Protein AF-A0A915XLU7-F1 (afdb_monomer)

Solvent-accessible surface area (backbone atoms only — not comparable to full-atom values): 11928 Å² total; per-residue (Å²): 135,82,80,78,81,81,77,76,54,54,70,49,70,44,66,70,57,59,74,70,54,65,56,80,48,80,49,32,32,38,29,25,38,65,81,42,23,26,71,49,68,38,70,48,37,36,56,52,41,42,77,79,72,40,54,47,66,60,51,49,65,70,43,50,72,34,45,51,51,74,80,39,70,85,47,39,81,66,46,47,49,42,52,52,40,11,55,73,69,67,37,70,48,65,41,58,38,36,68,63,49,37,46,32,47,30,40,30,34,41,38,36,36,47,44,80,85,53,18,34,38,39,37,43,24,43,58,44,78,42,82,52,75,76,39,74,72,60,69,70,72,76,50,55,87,40,60,80,36,44,26,16,66,45,77,51,28,18,50,43,94,90,40,76,28,54,56,71,59,22,35,59,74,71,66,45,46,100,76,42,36,48,30,75,44,77,46,71,46,74,67,58,48,51,35,51,52,43,42,42,73,35,93,85,47,59,45,64,45,72,47,73,64,83,131

Mean predicted aligned error: 7.77 Å

Sequence (215 aa):
MRAPPGGSPARVSMTCALHELTPLAPPLVYVIDGEDRIQTLNEAYLADASTWGGDPDAVRQALVGQVLWQVLPGVGEWYGPLVRRARADQREVCFPFRCDTPDFRRLMRMRITPQPRGAVAFESSLVGVQPRAHVEVLEGTGASGGSIVTMCSWCKRVDADGAWLEVEEALARLGADAYHLPALSHGICPRCLGELTALAQSPDATLSIDLPEAP

Radius of gyration: 18.34 Å; Cα contacts (8 Å, |Δi|>4): 396; chains: 1; bounding box: 51×46×47 Å

Structure (mmCIF, N/CA/C/O backbone):
data_AF-A0A915XLU7-F1
#
_entry.id   AF-A0A915XLU7-F1
#
loop_
_atom_site.group_PDB
_atom_site.id
_atom_site.type_symbol
_atom_site.label_atom_id
_atom_site.label_alt_id
_atom_site.label_comp_id
_atom_site.label_asym_id
_atom_site.label_entity_id
_atom_site.label_seq_id
_atom_site.pdbx_PDB_ins_code
_atom_site.Cartn_x
_atom_site.Cartn_y
_atom_site.Cartn_z
_atom_site.occupancy
_atom_site.B_iso_or_equiv
_atom_site.auth_seq_id
_atom_site.auth_comp_id
_atom_site.auth_asym_id
_atom_site.auth_atom_id
_atom_site.pdbx_PDB_model_num
ATOM 1 N N . MET A 1 1 ? 31.650 -23.951 -18.899 1.00 39.00 1 MET A N 1
ATOM 2 C CA . MET A 1 1 ? 31.317 -23.033 -17.791 1.00 39.00 1 MET A CA 1
ATOM 3 C C . MET A 1 1 ? 29.910 -23.363 -17.333 1.00 39.00 1 MET A C 1
ATOM 5 O O . MET A 1 1 ? 29.006 -23.321 -18.154 1.00 39.00 1 MET A O 1
ATOM 9 N N . ARG A 1 2 ? 29.745 -23.827 -16.090 1.00 28.47 2 ARG A N 1
ATOM 10 C CA . ARG A 1 2 ? 28.427 -24.106 -15.500 1.00 28.47 2 ARG A CA 1
ATOM 11 C C . ARG A 1 2 ? 27.853 -22.786 -14.987 1.00 28.47 2 ARG A C 1
ATOM 13 O O . ARG A 1 2 ? 28.571 -22.059 -14.310 1.00 28.47 2 ARG A O 1
ATOM 20 N N . ALA A 1 3 ? 26.602 -22.494 -15.333 1.00 27.80 3 ALA A N 1
ATOM 21 C CA . ALA A 1 3 ? 25.851 -21.397 -14.734 1.00 27.80 3 ALA A CA 1
ATOM 22 C C . ALA A 1 3 ? 25.744 -21.610 -13.209 1.00 27.80 3 ALA A C 1
ATOM 24 O O . ALA A 1 3 ? 25.623 -22.765 -12.780 1.00 27.80 3 ALA A O 1
ATOM 25 N N . PRO A 1 4 ? 25.812 -20.547 -12.389 1.00 30.41 4 PRO A N 1
ATOM 26 C CA . PRO A 1 4 ? 25.547 -20.670 -10.964 1.00 30.41 4 PRO A CA 1
ATOM 27 C C . PRO A 1 4 ? 24.065 -21.029 -10.744 1.00 30.41 4 PRO A C 1
ATOM 29 O O . PRO A 1 4 ? 23.214 -20.634 -11.546 1.00 30.41 4 PRO A O 1
ATOM 32 N N . PRO A 1 5 ? 23.734 -21.799 -9.694 1.00 35.19 5 PRO A N 1
ATOM 33 C CA . PRO A 1 5 ? 22.347 -22.060 -9.342 1.00 35.19 5 PRO A CA 1
ATOM 34 C C . PRO A 1 5 ? 21.697 -20.740 -8.917 1.00 35.19 5 PRO A C 1
ATOM 36 O O . PRO A 1 5 ? 22.221 -20.049 -8.045 1.00 35.19 5 PRO A O 1
ATOM 39 N N . GLY A 1 6 ? 20.580 -20.387 -9.556 1.00 30.52 6 GLY A N 1
ATOM 40 C CA . GLY A 1 6 ? 19.778 -19.229 -9.178 1.00 30.52 6 GLY A CA 1
ATOM 41 C C . GLY A 1 6 ? 19.332 -19.360 -7.725 1.00 30.52 6 GLY A C 1
ATOM 42 O O . GLY A 1 6 ? 18.599 -20.291 -7.385 1.00 30.52 6 GLY A O 1
ATOM 43 N N . GLY A 1 7 ? 19.816 -18.449 -6.880 1.00 30.02 7 GLY A N 1
ATOM 44 C CA . GLY A 1 7 ? 19.294 -18.246 -5.537 1.00 30.02 7 GLY A CA 1
ATOM 45 C C . GLY A 1 7 ? 17.816 -17.893 -5.640 1.00 30.02 7 GLY A C 1
ATOM 46 O O . GLY A 1 7 ? 17.417 -17.039 -6.430 1.00 30.02 7 GLY A O 1
ATOM 47 N N . SER A 1 8 ? 16.980 -18.621 -4.905 1.00 37.44 8 SER A N 1
ATOM 48 C CA . SER A 1 8 ? 15.574 -18.259 -4.766 1.00 37.44 8 SER A CA 1
ATOM 49 C C . SER A 1 8 ? 15.517 -16.922 -4.022 1.00 37.44 8 SER A C 1
ATOM 51 O O . SER A 1 8 ? 16.092 -16.861 -2.936 1.00 37.44 8 SER A O 1
ATOM 53 N N . PRO A 1 9 ? 14.823 -15.887 -4.533 1.00 38.91 9 PRO A N 1
ATOM 54 C CA . PRO A 1 9 ? 14.782 -14.590 -3.870 1.00 38.91 9 PRO A CA 1
ATOM 55 C C . PRO A 1 9 ? 14.263 -14.729 -2.438 1.00 38.91 9 PRO A C 1
ATOM 57 O O . PRO A 1 9 ? 13.391 -15.564 -2.161 1.00 38.91 9 PRO A O 1
ATOM 60 N N . ALA A 1 10 ? 14.810 -13.916 -1.533 1.00 42.16 10 ALA A N 1
ATOM 61 C CA . ALA A 1 10 ? 14.439 -13.905 -0.127 1.00 42.16 10 ALA A CA 1
ATOM 62 C C . ALA A 1 10 ? 12.922 -13.682 0.027 1.00 42.16 10 ALA A C 1
ATOM 64 O O . ALA A 1 10 ? 12.386 -12.597 -0.208 1.00 42.16 10 ALA A O 1
ATOM 65 N N . ARG A 1 11 ? 12.211 -14.741 0.424 1.00 44.72 11 ARG A N 1
ATOM 66 C CA . ARG A 1 11 ? 10.784 -14.694 0.754 1.00 44.72 11 ARG A CA 1
ATOM 67 C C . ARG A 1 11 ? 10.611 -14.105 2.144 1.00 44.72 11 ARG A C 1
ATOM 69 O O . ARG A 1 11 ? 10.933 -14.762 3.132 1.00 44.72 11 ARG A O 1
ATOM 76 N N . VAL A 1 12 ? 10.022 -12.917 2.242 1.00 48.84 12 VAL A N 1
ATOM 77 C CA . VAL A 1 12 ? 9.538 -12.406 3.527 1.00 48.84 12 VAL A CA 1
ATOM 78 C C . VAL A 1 12 ? 8.111 -12.921 3.715 1.00 48.84 12 VAL A C 1
ATOM 80 O O . VAL A 1 12 ? 7.150 -12.326 3.235 1.00 48.84 12 VAL A O 1
ATOM 83 N N . SER A 1 13 ? 7.967 -14.071 4.378 1.00 49.75 13 SER A N 1
ATOM 84 C CA . SER A 1 13 ? 6.671 -14.635 4.787 1.00 49.75 13 SER A CA 1
ATOM 85 C C . SER A 1 13 ? 6.600 -14.660 6.309 1.00 49.75 13 SER A C 1
ATOM 87 O O . SER A 1 13 ? 7.018 -15.642 6.918 1.00 49.75 13 SER A O 1
ATOM 89 N N . MET A 1 14 ? 6.142 -13.577 6.948 1.00 51.28 14 MET A N 1
ATOM 90 C CA . MET A 1 14 ? 6.190 -13.488 8.414 1.00 51.28 14 MET A CA 1
ATOM 91 C C . MET A 1 14 ? 5.046 -12.654 9.009 1.00 51.28 14 MET A C 1
ATOM 93 O O . MET A 1 14 ? 5.208 -11.468 9.257 1.00 51.28 14 MET A O 1
ATOM 97 N N . THR A 1 15 ? 3.900 -13.255 9.329 1.00 52.09 15 THR A N 1
ATOM 98 C CA . THR A 1 15 ? 2.822 -12.558 10.068 1.00 52.09 15 THR A CA 1
ATOM 99 C C . THR A 1 15 ? 3.271 -12.075 11.451 1.00 52.09 15 THR A C 1
ATOM 101 O O . THR A 1 15 ? 2.970 -10.940 11.814 1.00 52.09 15 THR A O 1
ATOM 104 N N . CYS A 1 16 ? 4.036 -12.873 12.209 1.00 46.88 16 CYS A N 1
ATOM 105 C CA . CYS A 1 16 ? 4.559 -12.451 13.519 1.00 46.88 16 CYS A CA 1
ATOM 106 C C . CYS A 1 16 ? 5.721 -11.452 13.403 1.00 46.88 16 CYS A C 1
ATOM 108 O O . CYS A 1 16 ? 5.663 -10.400 14.028 1.00 46.88 16 CYS A O 1
ATOM 110 N N . ALA A 1 17 ? 6.729 -11.703 12.558 1.00 56.47 17 ALA A N 1
ATOM 111 C CA . ALA A 1 17 ? 7.895 -10.811 12.493 1.00 56.47 17 ALA A CA 1
ATOM 112 C C . ALA A 1 17 ? 7.593 -9.455 11.841 1.00 56.47 17 ALA A C 1
ATOM 114 O O . ALA A 1 17 ? 8.261 -8.475 12.150 1.00 56.47 17 ALA A O 1
ATOM 115 N N . LEU A 1 18 ? 6.556 -9.345 10.996 1.00 59.19 18 LEU A N 1
ATOM 116 C CA . LEU A 1 18 ? 6.126 -8.039 10.487 1.00 59.19 18 LEU A CA 1
ATOM 117 C C . LEU A 1 18 ? 5.707 -7.101 11.618 1.00 59.19 18 LEU A C 1
ATOM 119 O O . LEU A 1 18 ? 5.964 -5.908 11.511 1.00 59.19 18 LEU A O 1
ATOM 123 N N . HIS A 1 19 ? 5.121 -7.604 12.709 1.00 60.69 19 HIS A N 1
A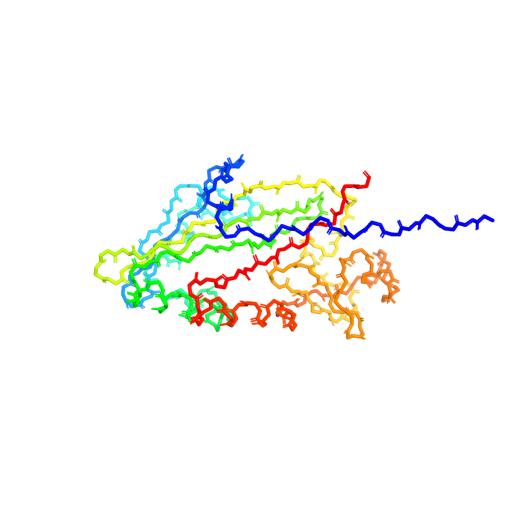TOM 124 C CA . HIS A 1 19 ? 4.796 -6.773 13.872 1.00 60.69 19 HIS A CA 1
ATOM 125 C C . HIS A 1 19 ? 6.048 -6.217 14.562 1.00 60.69 19 HIS A C 1
ATOM 127 O O . HIS A 1 19 ? 5.980 -5.149 15.161 1.00 60.69 19 HIS A O 1
ATOM 133 N N . GLU A 1 20 ? 7.170 -6.925 14.454 1.00 70.00 20 GLU A N 1
ATOM 134 C CA . GLU A 1 20 ? 8.435 -6.611 15.120 1.00 70.00 20 GLU A CA 1
ATOM 135 C C . GLU A 1 20 ? 9.350 -5.715 14.274 1.00 70.00 20 GLU A C 1
ATOM 137 O O . GLU A 1 20 ? 10.325 -5.174 14.792 1.00 70.00 20 GLU A O 1
ATOM 142 N N . LEU A 1 21 ? 9.047 -5.516 12.984 1.00 76.56 21 LEU A N 1
ATOM 143 C CA . LEU A 1 21 ? 9.840 -4.624 12.139 1.00 76.56 21 LEU A CA 1
ATOM 144 C C . LEU A 1 21 ? 9.693 -3.169 12.593 1.00 76.56 21 LEU A C 1
ATOM 146 O O . LEU A 1 21 ? 8.596 -2.605 12.613 1.00 76.56 21 LEU A O 1
ATOM 150 N N . THR A 1 22 ? 10.808 -2.527 12.910 1.00 83.62 22 THR A N 1
ATOM 151 C CA . THR A 1 22 ? 10.820 -1.104 13.245 1.00 83.62 22 THR A CA 1
ATOM 152 C C . THR A 1 22 ? 10.584 -0.268 11.982 1.00 83.62 22 THR A C 1
ATOM 154 O O . THR A 1 22 ? 11.301 -0.458 10.997 1.00 83.62 22 THR A O 1
ATOM 157 N N . PRO A 1 23 ? 9.614 0.665 11.979 1.00 89.69 23 PRO A N 1
ATOM 158 C CA . PRO A 1 23 ? 9.458 1.610 10.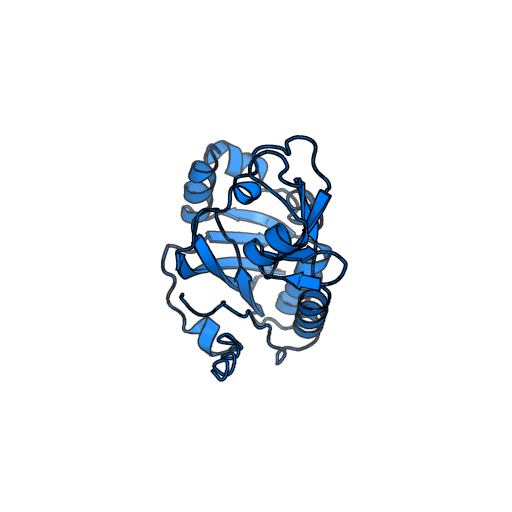881 1.00 89.69 23 PRO A CA 1
ATOM 159 C C . PRO A 1 23 ? 10.724 2.454 10.678 1.00 89.69 23 PRO A C 1
ATOM 161 O O . PRO A 1 23 ? 11.306 2.960 11.635 1.00 89.69 23 PRO A O 1
ATOM 164 N N . LEU A 1 24 ? 11.128 2.635 9.422 1.00 90.00 24 LEU A N 1
ATOM 165 C CA . LEU A 1 24 ? 12.264 3.466 9.010 1.00 90.00 24 LEU A CA 1
ATOM 166 C C . LEU A 1 24 ? 11.914 4.963 8.948 1.00 90.00 24 LEU A C 1
ATOM 168 O O . LEU A 1 24 ? 12.799 5.804 8.825 1.00 90.00 24 LEU A O 1
ATOM 172 N N . ALA A 1 25 ? 10.624 5.288 9.018 1.00 90.12 25 ALA A N 1
ATOM 173 C CA . ALA A 1 25 ? 10.071 6.636 9.037 1.00 90.12 25 ALA A CA 1
ATOM 174 C C . ALA A 1 25 ? 8.770 6.642 9.864 1.00 90.12 25 ALA A C 1
ATOM 176 O O . ALA A 1 25 ? 8.207 5.566 10.105 1.00 90.12 25 ALA A O 1
ATOM 177 N N . PRO A 1 26 ? 8.264 7.817 10.290 1.00 94.25 26 PRO A N 1
ATOM 178 C CA . PRO A 1 26 ? 6.949 7.914 10.915 1.00 94.25 26 PRO A CA 1
ATOM 179 C C . PRO A 1 26 ? 5.872 7.255 10.036 1.00 94.25 26 PRO A C 1
ATOM 181 O O . PRO A 1 26 ? 5.812 7.547 8.840 1.00 94.25 26 PRO A O 1
ATOM 184 N N . PRO A 1 27 ? 5.032 6.361 10.585 1.00 94.75 27 PRO A N 1
ATOM 185 C CA . PRO A 1 27 ? 4.034 5.668 9.786 1.00 94.75 27 PRO A CA 1
ATOM 186 C C . PRO A 1 27 ? 2.938 6.624 9.322 1.00 94.75 27 PRO A C 1
ATOM 188 O O . PRO A 1 27 ? 2.545 7.545 10.044 1.00 94.75 27 PRO A O 1
ATOM 191 N N . LEU A 1 28 ? 2.395 6.365 8.137 1.00 94.62 28 LEU A N 1
ATOM 192 C CA . LEU A 1 28 ? 1.246 7.094 7.615 1.00 94.62 28 LEU A CA 1
ATOM 193 C C . LEU A 1 28 ? -0.015 6.468 8.208 1.00 94.62 28 LEU A C 1
ATOM 195 O O . LEU A 1 28 ? -0.245 5.268 8.030 1.00 94.62 28 LEU A O 1
ATOM 199 N N . VAL A 1 29 ? -0.807 7.261 8.930 1.00 96.31 29 VAL A N 1
ATOM 200 C CA . VAL A 1 29 ? -1.974 6.758 9.664 1.00 96.31 29 VAL A CA 1
ATOM 201 C C . VAL A 1 29 ? -3.227 7.520 9.278 1.00 96.31 29 VAL A C 1
ATOM 203 O O . VAL A 1 29 ? -3.237 8.751 9.274 1.00 96.31 29 VAL A O 1
ATOM 206 N N . TYR A 1 30 ? -4.297 6.772 9.026 1.00 96.44 30 TYR A N 1
ATOM 207 C CA . TYR A 1 30 ? -5.645 7.309 8.898 1.00 96.44 30 TYR A CA 1
ATOM 208 C C . TYR A 1 30 ? -6.666 6.399 9.577 1.00 96.44 30 TYR A C 1
ATOM 210 O O . TYR A 1 30 ? -6.438 5.200 9.740 1.00 96.44 30 TYR A O 1
ATOM 218 N N . VAL A 1 31 ? -7.792 6.971 9.995 1.00 97.75 31 VAL A N 1
ATOM 219 C CA . VAL A 1 31 ? -8.873 6.236 10.669 1.00 97.75 31 VAL A CA 1
ATOM 220 C C . VAL A 1 31 ? -10.159 6.397 9.882 1.00 97.75 31 VAL A C 1
ATOM 222 O O . VAL A 1 31 ? -10.505 7.516 9.507 1.00 97.75 31 VAL A O 1
ATOM 225 N N . ILE A 1 32 ? -10.878 5.295 9.674 1.00 97.88 32 ILE A N 1
ATOM 226 C CA . ILE A 1 32 ? -12.260 5.316 9.190 1.00 97.88 32 ILE A CA 1
ATOM 227 C C . ILE A 1 32 ? -13.237 4.993 10.319 1.00 97.88 32 ILE A C 1
ATOM 229 O O . ILE A 1 32 ? -12.897 4.242 11.233 1.00 97.88 32 ILE A O 1
ATOM 233 N N . ASP A 1 33 ? -14.452 5.526 10.253 1.00 97.94 33 ASP A N 1
ATOM 234 C CA . ASP A 1 33 ? -15.533 5.190 11.183 1.00 97.94 33 ASP A CA 1
ATOM 235 C C . ASP A 1 33 ? -16.292 3.913 10.790 1.00 97.94 33 ASP A C 1
ATOM 237 O O . ASP A 1 33 ? -15.881 3.177 9.895 1.00 97.94 33 ASP A O 1
ATOM 241 N N . GLY A 1 34 ? -17.396 3.617 11.486 1.00 96.69 34 GLY A N 1
ATOM 242 C CA . GLY A 1 34 ? -18.248 2.459 11.198 1.00 96.69 34 GLY A CA 1
ATOM 243 C C . GLY A 1 34 ? -18.981 2.514 9.850 1.00 96.69 34 GLY A C 1
ATOM 244 O O . GLY A 1 34 ? -19.472 1.481 9.402 1.00 96.69 34 GLY A O 1
ATOM 245 N N . GLU A 1 35 ? -19.024 3.677 9.197 1.00 96.50 35 GLU A N 1
ATOM 246 C CA . GLU A 1 35 ? -19.602 3.905 7.864 1.00 96.50 35 GLU A CA 1
ATOM 247 C C . GLU A 1 35 ? -18.514 4.056 6.784 1.00 96.50 35 GLU A C 1
ATOM 249 O O . GLU A 1 35 ? -18.782 4.506 5.670 1.00 96.50 35 GLU A O 1
ATOM 254 N N . ASP A 1 36 ? -17.277 3.668 7.108 1.00 95.88 36 ASP A N 1
ATOM 255 C CA . ASP A 1 36 ? -16.096 3.759 6.249 1.00 95.88 36 ASP A CA 1
ATOM 256 C C . ASP A 1 36 ? -15.703 5.196 5.857 1.00 95.88 36 ASP A C 1
ATOM 258 O O . ASP A 1 36 ? -14.993 5.399 4.865 1.00 95.88 36 ASP A O 1
ATOM 262 N N . ARG A 1 37 ? -16.120 6.207 6.632 1.00 97.00 37 ARG A N 1
ATOM 263 C CA . ARG A 1 37 ? -15.720 7.602 6.407 1.00 97.00 37 ARG A CA 1
ATOM 264 C C . ARG A 1 37 ? -14.409 7.920 7.097 1.00 97.00 37 ARG A C 1
ATOM 266 O O . ARG A 1 37 ? -14.240 7.615 8.275 1.00 97.00 37 ARG A O 1
ATOM 273 N N . ILE A 1 38 ? -13.504 8.588 6.388 1.00 97.19 38 ILE A N 1
ATOM 274 C CA . ILE A 1 38 ? -12.211 9.018 6.929 1.00 97.19 38 ILE A CA 1
ATOM 275 C C . ILE A 1 38 ? -12.449 10.082 8.007 1.00 97.19 38 ILE A C 1
ATOM 277 O O . ILE A 1 38 ? -12.968 11.157 7.720 1.00 97.19 38 ILE A O 1
ATOM 281 N N . GLN A 1 39 ? -12.056 9.804 9.248 1.00 97.19 39 GLN A N 1
ATOM 282 C CA . GLN A 1 39 ? -12.180 10.734 10.372 1.00 97.19 39 GLN A CA 1
ATOM 283 C C . GLN A 1 39 ? -10.916 11.556 10.585 1.00 97.19 39 GLN A C 1
ATOM 285 O O . GLN A 1 39 ? -10.985 12.755 10.851 1.00 97.19 39 GLN A O 1
ATOM 290 N N . THR A 1 40 ? -9.757 10.906 10.510 1.00 96.12 40 THR A N 1
ATOM 291 C CA . THR A 1 40 ? -8.477 11.528 10.844 1.00 96.12 40 THR A CA 1
ATOM 292 C C . THR A 1 40 ? -7.368 11.046 9.923 1.00 96.12 40 THR A C 1
ATOM 294 O O . THR A 1 40 ? -7.404 9.936 9.394 1.00 96.12 40 THR A O 1
ATOM 297 N N . LEU A 1 41 ? -6.376 11.918 9.767 1.00 95.50 41 LEU A N 1
ATOM 298 C CA . LEU A 1 41 ? -5.092 11.699 9.113 1.00 95.50 41 LEU A CA 1
ATOM 299 C C . LEU A 1 41 ? -4.035 12.193 10.103 1.00 95.50 41 LEU A C 1
ATOM 301 O O . LEU A 1 41 ? -4.246 13.232 10.738 1.00 95.50 41 LEU A O 1
ATOM 305 N N . ASN A 1 42 ? -2.934 11.466 10.279 1.00 95.31 42 ASN A N 1
ATOM 306 C CA . ASN A 1 42 ? -1.836 11.955 11.109 1.00 95.31 42 ASN A CA 1
ATOM 307 C C . ASN A 1 42 ? -0.947 12.950 10.343 1.00 95.31 42 ASN A C 1
ATOM 309 O O . ASN A 1 42 ? -0.996 13.051 9.119 1.00 95.31 42 ASN A O 1
ATOM 313 N N . GLU A 1 43 ? -0.095 13.670 11.073 1.00 92.88 43 GLU A N 1
ATOM 314 C CA . GLU A 1 43 ? 0.803 14.670 10.478 1.00 92.88 43 GLU A CA 1
ATOM 315 C C . GLU A 1 43 ? 1.801 14.054 9.486 1.00 92.88 43 GLU A C 1
ATOM 317 O O . GLU A 1 43 ? 2.138 14.681 8.488 1.00 92.88 43 GLU A O 1
ATOM 322 N N . ALA A 1 44 ? 2.227 12.803 9.703 1.00 92.69 44 ALA A N 1
ATOM 323 C CA . ALA A 1 44 ? 3.102 12.101 8.765 1.00 92.69 44 ALA A CA 1
ATOM 324 C C . ALA A 1 44 ? 2.423 11.867 7.405 1.00 92.69 44 ALA A C 1
ATOM 326 O O . ALA A 1 44 ? 3.049 12.084 6.373 1.00 92.69 44 ALA A O 1
ATOM 327 N N . TYR A 1 45 ? 1.139 11.489 7.395 1.00 91.06 45 TYR A N 1
ATOM 328 C CA . TYR A 1 45 ? 0.350 11.343 6.170 1.00 91.06 45 TYR A CA 1
ATOM 329 C C . TYR A 1 45 ? 0.293 12.657 5.386 1.00 91.06 45 TYR A C 1
ATOM 331 O O . TYR A 1 45 ? 0.500 12.684 4.175 1.00 91.06 45 TYR A O 1
ATOM 339 N N . LEU A 1 46 ? 0.023 13.760 6.083 1.00 89.12 46 LEU A N 1
ATOM 340 C CA . LEU A 1 46 ? -0.105 15.074 5.459 1.00 89.12 46 LEU A CA 1
ATOM 341 C C . LEU A 1 46 ? 1.239 15.614 4.959 1.00 89.12 46 LEU A C 1
ATOM 343 O O . LEU A 1 46 ? 1.294 16.209 3.888 1.00 89.12 46 LEU A O 1
ATOM 347 N N . ALA A 1 47 ? 2.325 15.363 5.692 1.00 86.00 47 ALA A N 1
ATOM 348 C CA . ALA A 1 47 ? 3.673 15.715 5.261 1.00 86.00 47 ALA A CA 1
ATOM 349 C C . ALA A 1 47 ? 4.121 14.910 4.028 1.00 86.00 47 ALA A C 1
ATOM 351 O O . ALA A 1 47 ? 4.764 15.469 3.140 1.00 86.00 47 ALA A O 1
ATOM 352 N N . ASP A 1 48 ? 3.765 13.622 3.939 1.00 82.19 48 ASP A N 1
ATOM 353 C CA . ASP A 1 48 ? 4.061 12.804 2.756 1.00 82.19 48 ASP A CA 1
ATOM 354 C C . ASP A 1 48 ? 3.292 13.304 1.525 1.00 82.19 48 ASP A C 1
ATOM 356 O O . ASP A 1 48 ? 3.862 13.380 0.439 1.00 82.19 48 ASP A O 1
ATOM 360 N N . ALA A 1 49 ? 2.044 13.758 1.690 1.00 75.12 49 ALA A N 1
ATOM 361 C CA . ALA A 1 49 ? 1.256 14.325 0.594 1.00 75.12 49 ALA A CA 1
ATOM 362 C C . ALA A 1 49 ? 1.941 15.532 -0.084 1.00 75.12 49 ALA A C 1
ATOM 364 O O . ALA A 1 49 ? 1.899 15.657 -1.312 1.00 75.12 49 ALA A O 1
ATOM 365 N N . SER A 1 50 ? 2.656 16.358 0.686 1.00 65.94 50 SER A N 1
ATOM 366 C CA . SER A 1 50 ? 3.475 17.464 0.164 1.00 65.94 50 SER A CA 1
ATOM 367 C C . SER A 1 50 ? 4.606 17.006 -0.754 1.00 65.94 50 SER A C 1
ATOM 369 O O . SER A 1 50 ? 5.012 17.747 -1.647 1.00 65.94 50 SER A O 1
ATOM 371 N N . THR A 1 51 ? 5.092 15.776 -0.583 1.00 67.62 51 THR A N 1
ATOM 372 C CA . THR A 1 51 ? 6.169 15.200 -1.405 1.00 67.62 51 THR A CA 1
ATOM 373 C C . THR A 1 51 ? 5.706 14.927 -2.840 1.00 67.62 51 THR A C 1
ATOM 375 O O . THR A 1 51 ? 6.513 14.933 -3.765 1.00 67.62 51 THR A O 1
ATOM 378 N N . TRP A 1 52 ? 4.396 14.779 -3.045 1.00 65.75 52 TRP A N 1
ATOM 379 C CA . TRP A 1 52 ? 3.761 14.621 -4.357 1.00 65.75 52 TRP A CA 1
ATOM 380 C C . TRP A 1 52 ? 3.096 15.923 -4.842 1.00 65.75 52 TRP A C 1
ATOM 382 O O . TRP A 1 52 ? 2.289 15.901 -5.769 1.00 65.75 52 TRP A O 1
ATOM 392 N N . GLY A 1 53 ? 3.422 17.060 -4.211 1.00 62.44 53 GLY A N 1
ATOM 393 C CA . GLY A 1 53 ? 2.928 18.391 -4.575 1.00 62.44 53 GLY A CA 1
ATOM 394 C C . GLY A 1 53 ? 1.549 18.758 -4.012 1.00 62.44 53 GLY A C 1
ATOM 395 O O . GLY A 1 53 ? 0.967 19.748 -4.452 1.00 62.44 53 GLY A O 1
ATOM 396 N N . GLY A 1 54 ? 1.010 17.984 -3.064 1.00 76.38 54 GLY A N 1
ATOM 397 C CA . GLY A 1 54 ? -0.262 18.286 -2.405 1.00 76.38 54 GLY A CA 1
ATOM 398 C C . GLY A 1 54 ? -0.111 19.283 -1.253 1.00 76.38 54 GLY A C 1
ATOM 399 O O . GLY A 1 54 ? 0.804 19.168 -0.448 1.00 76.38 54 GLY A O 1
ATOM 400 N N . ASP A 1 55 ? -1.031 20.238 -1.128 1.00 86.75 55 ASP A N 1
ATOM 401 C CA . ASP A 1 55 ? -1.115 21.076 0.073 1.00 86.75 55 ASP A CA 1
ATOM 402 C C . ASP A 1 55 ? -1.750 20.277 1.237 1.00 86.75 55 ASP A C 1
ATOM 404 O O . ASP A 1 55 ? -2.841 19.724 1.055 1.00 86.75 55 ASP A O 1
ATOM 408 N N . PRO A 1 56 ? -1.112 20.193 2.423 1.00 87.25 56 PRO A N 1
ATOM 409 C CA . PRO A 1 56 ? -1.622 19.440 3.572 1.00 87.25 56 PRO A CA 1
ATOM 410 C C . PRO A 1 56 ? -3.067 19.762 3.959 1.00 87.25 56 PRO A C 1
ATOM 412 O O . PRO A 1 56 ? -3.855 18.851 4.234 1.00 87.25 56 PRO A O 1
ATOM 415 N N . ASP A 1 57 ? -3.431 21.044 3.972 1.00 87.75 57 ASP A N 1
ATOM 416 C CA . ASP A 1 57 ? -4.765 21.478 4.378 1.00 87.75 57 ASP A CA 1
ATOM 417 C C . ASP A 1 57 ? -5.798 21.140 3.304 1.00 87.75 57 ASP A C 1
ATOM 419 O O . ASP A 1 57 ? -6.869 20.620 3.625 1.00 87.75 57 ASP A O 1
ATOM 423 N N . ALA A 1 58 ? -5.462 21.340 2.028 1.00 87.81 58 ALA A N 1
ATOM 424 C CA . ALA A 1 58 ? -6.299 20.929 0.908 1.00 87.81 58 ALA A CA 1
ATOM 425 C C . ALA A 1 58 ? -6.530 19.409 0.895 1.00 87.81 58 ALA A C 1
ATOM 427 O O . ALA A 1 58 ? -7.662 18.959 0.719 1.00 87.81 58 ALA A O 1
ATOM 428 N N . VAL A 1 59 ? -5.488 18.607 1.141 1.00 88.06 59 VAL A N 1
ATOM 429 C CA . VAL A 1 59 ? -5.593 17.141 1.233 1.00 88.06 59 VAL A CA 1
ATOM 430 C C . VAL A 1 59 ? -6.496 16.738 2.395 1.00 88.06 59 VAL A C 1
ATOM 432 O O . VAL A 1 59 ? -7.395 15.912 2.223 1.00 88.06 59 VAL A O 1
ATOM 435 N N . ARG A 1 60 ? -6.317 17.350 3.571 1.00 90.94 60 ARG A N 1
ATOM 436 C CA . ARG A 1 60 ? -7.175 17.095 4.735 1.00 90.94 60 ARG A CA 1
ATOM 437 C C . ARG A 1 60 ? -8.637 17.419 4.422 1.00 90.94 60 ARG A C 1
ATOM 439 O O . ARG A 1 60 ? -9.505 16.594 4.699 1.00 90.94 60 ARG A O 1
ATOM 446 N N . GLN A 1 61 ? -8.907 18.581 3.829 1.00 90.44 61 GLN A N 1
ATOM 447 C CA . GLN A 1 61 ? -10.259 19.012 3.454 1.00 90.44 61 GLN A CA 1
ATOM 448 C C . GLN A 1 61 ? -10.892 18.112 2.388 1.00 90.44 61 GLN A C 1
ATOM 450 O O . GLN A 1 61 ? -12.093 17.857 2.440 1.00 90.44 61 GLN A O 1
ATOM 455 N N . ALA A 1 62 ? -10.097 17.614 1.441 1.00 89.25 62 ALA A N 1
ATOM 456 C CA . ALA A 1 62 ? -10.577 16.739 0.380 1.00 89.25 62 ALA A CA 1
ATOM 457 C C . ALA A 1 62 ? -10.913 15.325 0.878 1.00 89.25 62 ALA A C 1
ATOM 459 O O . ALA A 1 62 ? -11.810 14.692 0.328 1.00 89.25 62 ALA A O 1
ATOM 460 N N . LEU A 1 63 ? -10.203 14.819 1.893 1.00 92.25 63 LEU A N 1
ATOM 461 C CA . LEU A 1 63 ? -10.328 13.428 2.340 1.00 92.25 63 LEU A CA 1
ATOM 462 C C . LEU A 1 63 ? -11.216 13.250 3.576 1.00 92.25 63 LEU A C 1
ATOM 464 O O . LEU A 1 63 ? -11.991 12.295 3.633 1.00 92.25 63 LEU A O 1
ATOM 468 N N . VAL A 1 64 ? -11.121 14.129 4.576 1.00 95.75 64 VAL A N 1
ATOM 469 C CA . VAL A 1 64 ? -11.864 13.957 5.835 1.00 95.75 64 VAL A CA 1
ATOM 470 C C . VAL A 1 64 ? -13.372 14.077 5.589 1.00 95.75 64 VAL A C 1
ATOM 472 O O . VAL A 1 64 ? -13.853 14.985 4.918 1.00 95.75 64 VAL A O 1
ATOM 475 N N . GLY A 1 65 ? -14.130 13.131 6.142 1.00 95.94 65 GLY A N 1
ATOM 476 C CA . GLY A 1 65 ? -15.573 12.986 5.965 1.00 95.94 65 GLY A CA 1
ATOM 477 C C . GLY A 1 65 ? -15.980 12.191 4.721 1.00 95.94 65 GLY A C 1
ATOM 478 O O . GLY A 1 65 ? -17.136 11.765 4.638 1.00 95.94 65 GLY A O 1
ATOM 479 N N . GLN A 1 66 ? -15.063 11.939 3.781 1.00 95.75 66 GLN A N 1
ATOM 480 C CA . GLN A 1 66 ? -15.347 11.136 2.592 1.00 95.75 66 GLN A CA 1
ATOM 481 C C . GLN A 1 66 ? -15.343 9.643 2.906 1.00 95.75 66 GLN A C 1
ATOM 483 O O . GLN A 1 66 ? -14.618 9.178 3.786 1.00 95.75 66 GLN A O 1
ATOM 488 N N . VAL A 1 67 ? -16.134 8.882 2.150 1.00 94.62 67 VAL A N 1
ATOM 489 C CA . VAL A 1 67 ? -16.105 7.416 2.201 1.00 94.62 67 VAL A CA 1
ATOM 490 C C . VAL A 1 67 ? -14.811 6.938 1.544 1.00 94.62 67 VAL A C 1
ATOM 492 O O . VAL A 1 67 ? -14.560 7.257 0.380 1.00 94.62 67 VAL A O 1
ATOM 495 N N . LEU A 1 68 ? -14.011 6.143 2.259 1.00 92.56 68 LEU A N 1
ATOM 496 C CA . LEU A 1 68 ? -12.692 5.673 1.811 1.00 92.56 68 LEU A CA 1
ATOM 497 C C . LEU A 1 68 ? -12.725 5.072 0.395 1.00 92.56 68 LEU A C 1
ATOM 499 O O . LEU A 1 68 ? -11.858 5.335 -0.435 1.00 92.56 68 LEU A O 1
ATOM 503 N N . TRP A 1 69 ? -13.764 4.296 0.096 1.00 90.56 69 TRP A N 1
ATOM 504 C CA . TRP A 1 69 ? -13.920 3.594 -1.180 1.00 90.56 69 TRP A CA 1
ATOM 505 C C . TRP A 1 69 ? -14.189 4.515 -2.373 1.00 90.56 69 TRP A C 1
ATOM 507 O O . TRP A 1 69 ? -13.975 4.110 -3.512 1.00 90.56 69 TRP A O 1
ATOM 517 N N . GLN A 1 70 ? -14.662 5.738 -2.122 1.00 88.12 70 GLN A N 1
ATOM 518 C CA . GLN A 1 70 ? -14.909 6.739 -3.161 1.00 88.12 70 GLN A CA 1
ATOM 519 C C . GLN A 1 70 ? -13.638 7.518 -3.506 1.00 88.12 70 GLN A C 1
ATOM 521 O O . GLN A 1 70 ? -13.444 7.880 -4.662 1.00 88.12 70 GLN A O 1
ATOM 526 N N . VAL A 1 71 ? -12.765 7.747 -2.520 1.00 84.44 71 VAL A N 1
ATOM 527 C CA . VAL A 1 71 ? -11.495 8.464 -2.723 1.00 84.44 71 VAL A CA 1
ATOM 528 C C . VAL A 1 71 ? -10.383 7.559 -3.255 1.00 84.44 71 VAL A C 1
ATOM 530 O O . VAL A 1 71 ? -9.470 8.040 -3.918 1.00 84.44 71 VAL A O 1
ATOM 533 N N . LEU A 1 72 ? -10.475 6.246 -3.018 1.00 77.38 72 LEU A N 1
ATOM 534 C CA . LEU A 1 72 ? -9.560 5.232 -3.548 1.00 77.38 72 LEU A CA 1
ATOM 535 C C . LEU A 1 72 ? -10.329 4.207 -4.406 1.00 77.38 72 LEU A C 1
ATOM 537 O O . LEU A 1 72 ? -10.528 3.059 -3.982 1.00 77.38 72 LEU A O 1
ATOM 541 N N . PRO A 1 73 ? -10.799 4.600 -5.607 1.00 68.94 73 PRO A N 1
ATOM 542 C CA . PRO A 1 73 ? -11.573 3.715 -6.471 1.00 68.94 73 PRO A CA 1
ATOM 543 C C . PRO A 1 73 ? -10.766 2.465 -6.857 1.00 68.94 73 PRO A C 1
ATOM 545 O O . PRO A 1 73 ? -9.568 2.531 -7.123 1.00 68.94 73 PRO A O 1
ATOM 548 N N . GLY A 1 74 ? -11.422 1.301 -6.849 1.00 70.25 74 GLY A N 1
ATOM 549 C CA . GLY A 1 74 ? -10.805 -0.003 -7.148 1.00 70.25 74 GLY A CA 1
ATOM 550 C C . GLY A 1 74 ? -10.024 -0.642 -5.990 1.00 70.25 74 GLY A C 1
ATOM 551 O O . GLY A 1 74 ? -9.725 -1.833 -6.032 1.00 70.25 74 GLY A O 1
ATOM 552 N N . VAL A 1 75 ? -9.737 0.101 -4.915 1.00 73.50 75 VAL A N 1
ATOM 553 C CA . VAL A 1 75 ? -9.041 -0.426 -3.723 1.00 73.50 75 VAL A CA 1
ATOM 554 C C . VAL A 1 75 ? -10.012 -1.123 -2.759 1.00 73.50 75 VAL A C 1
ATOM 556 O O . VAL A 1 75 ? -9.632 -2.057 -2.047 1.00 73.50 75 VAL A O 1
ATOM 559 N N . GLY A 1 76 ? -11.285 -0.714 -2.765 1.00 78.44 76 GLY A N 1
ATOM 560 C CA . GLY A 1 76 ? -12.315 -1.244 -1.865 1.00 78.44 76 GLY A CA 1
ATOM 561 C C . GLY A 1 76 ? -12.624 -2.731 -2.038 1.00 78.44 76 GLY A C 1
ATOM 562 O O . GLY A 1 76 ? -12.969 -3.393 -1.059 1.00 78.44 76 GLY A O 1
ATOM 563 N N . GLU A 1 77 ? -12.429 -3.286 -3.236 1.00 82.25 77 GLU A N 1
ATOM 564 C CA . GLU A 1 77 ? -12.608 -4.723 -3.495 1.00 82.25 77 GLU A CA 1
ATOM 565 C C . GLU A 1 77 ? -11.632 -5.580 -2.676 1.00 82.25 77 GLU A C 1
ATOM 567 O O . GLU A 1 77 ? -11.981 -6.673 -2.231 1.00 82.25 77 GLU A O 1
ATOM 572 N N . TRP A 1 78 ? -10.441 -5.044 -2.397 1.00 84.62 78 TRP A N 1
ATOM 573 C CA . TRP A 1 78 ? -9.372 -5.744 -1.685 1.00 84.62 78 TRP A CA 1
ATOM 574 C C . TRP A 1 78 ? -9.371 -5.438 -0.190 1.00 84.62 78 TRP A C 1
ATOM 576 O O . TRP A 1 78 ? -9.235 -6.341 0.633 1.00 84.62 78 TRP A O 1
ATOM 586 N N . TYR A 1 79 ? -9.566 -4.172 0.182 1.00 89.44 79 TYR A N 1
ATOM 587 C CA . TYR A 1 79 ? -9.520 -3.750 1.583 1.00 89.44 79 TYR A CA 1
ATOM 588 C C . TYR A 1 79 ? -10.845 -3.941 2.324 1.00 89.44 79 TYR A C 1
ATOM 590 O O . TYR A 1 79 ? -10.828 -4.203 3.525 1.00 89.44 79 TYR A O 1
ATOM 598 N N . GLY A 1 80 ? -11.990 -3.871 1.640 1.00 92.75 80 GLY A N 1
ATOM 599 C CA . GLY A 1 80 ? -13.307 -4.035 2.260 1.00 92.75 80 GLY A CA 1
ATOM 600 C C . GLY A 1 80 ? -13.460 -5.352 3.040 1.00 92.75 80 GLY A C 1
ATOM 601 O O . GLY A 1 80 ? -13.891 -5.319 4.195 1.00 92.75 80 GLY A O 1
ATOM 602 N N . PRO A 1 81 ? -13.086 -6.518 2.474 1.00 93.38 81 PRO A N 1
ATOM 603 C CA . PRO A 1 81 ? -13.061 -7.780 3.213 1.00 93.38 81 PRO A CA 1
ATOM 604 C C . PRO A 1 81 ? -12.148 -7.759 4.450 1.00 93.38 81 PRO A C 1
ATOM 606 O O . PRO A 1 81 ? -12.548 -8.256 5.501 1.00 93.38 81 PRO A O 1
ATOM 609 N N . LEU A 1 82 ? -10.965 -7.141 4.358 1.00 93.31 82 LEU A N 1
ATOM 610 C CA . LEU A 1 82 ? -10.005 -7.049 5.467 1.00 93.31 82 LEU A CA 1
ATOM 611 C C . LEU A 1 82 ? -10.531 -6.157 6.602 1.00 93.31 82 LEU A C 1
ATOM 613 O O . LEU A 1 82 ? -10.412 -6.518 7.770 1.00 93.31 82 LEU A O 1
ATOM 617 N N . VAL A 1 83 ? -11.178 -5.037 6.267 1.00 95.44 83 VAL A N 1
ATOM 618 C CA . VAL A 1 83 ? -11.855 -4.149 7.229 1.00 95.44 83 VAL A CA 1
ATOM 619 C C . VAL A 1 83 ? -12.994 -4.874 7.935 1.00 95.44 83 VAL A C 1
ATOM 621 O O . VAL A 1 83 ? -13.087 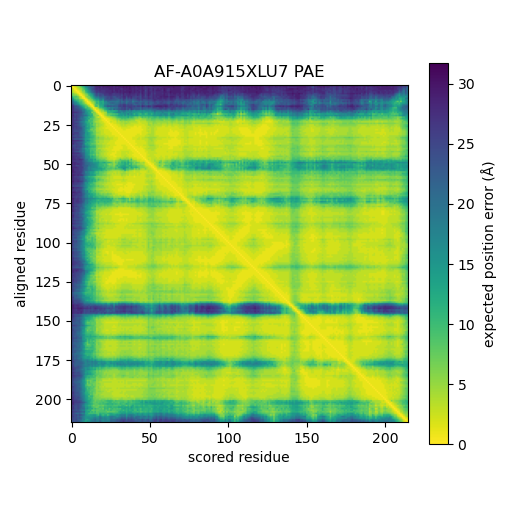-4.833 9.162 1.00 95.44 83 VAL A O 1
ATOM 624 N N . ARG A 1 84 ? -13.855 -5.570 7.178 1.00 94.94 84 ARG A N 1
ATOM 625 C CA . ARG A 1 84 ? -14.949 -6.362 7.761 1.00 94.94 84 ARG A CA 1
ATOM 626 C C . ARG A 1 84 ? -14.416 -7.416 8.718 1.00 94.94 84 ARG A C 1
ATOM 628 O O . ARG A 1 84 ? -14.963 -7.556 9.807 1.00 94.94 84 ARG A O 1
ATOM 635 N N . ARG A 1 85 ? -13.340 -8.106 8.337 1.00 92.62 85 ARG A N 1
ATOM 636 C CA . ARG A 1 85 ? -12.680 -9.090 9.191 1.00 92.62 85 ARG A CA 1
ATOM 637 C C . ARG A 1 85 ? -12.127 -8.449 10.466 1.00 92.62 85 ARG A C 1
ATOM 639 O O . ARG A 1 85 ? -12.447 -8.918 11.552 1.00 92.62 85 ARG A O 1
ATOM 646 N N . ALA A 1 86 ? -11.373 -7.355 10.354 1.00 94.56 86 ALA A N 1
ATOM 647 C CA . ALA A 1 86 ? -10.826 -6.653 11.515 1.00 94.56 86 ALA A CA 1
ATOM 648 C C . ALA A 1 86 ? -11.932 -6.252 12.507 1.00 94.56 86 ALA A C 1
ATOM 650 O O . ALA A 1 86 ? -11.814 -6.490 13.709 1.00 94.56 86 ALA A O 1
ATOM 651 N N . ARG A 1 87 ? -13.052 -5.715 11.999 1.00 95.88 87 ARG A N 1
ATOM 652 C CA . ARG A 1 87 ? -14.233 -5.376 12.808 1.00 95.88 87 ARG A CA 1
ATOM 653 C C . ARG A 1 87 ? -14.905 -6.601 13.428 1.00 95.88 87 ARG A C 1
ATOM 655 O O . ARG A 1 87 ? -15.248 -6.552 14.603 1.00 95.88 87 ARG A O 1
ATOM 662 N N . ALA A 1 88 ? -15.131 -7.664 12.663 1.00 94.12 88 ALA A N 1
ATOM 663 C CA . ALA A 1 88 ? -15.849 -8.845 13.140 1.00 94.12 88 ALA A CA 1
ATOM 664 C C . ALA A 1 88 ? -15.052 -9.601 14.211 1.00 94.12 88 ALA A C 1
ATOM 666 O O . ALA A 1 88 ? -15.593 -9.935 15.263 1.00 94.12 88 ALA A O 1
ATOM 667 N N . ASP A 1 89 ? -13.758 -9.801 13.967 1.00 92.69 89 ASP A N 1
ATOM 668 C CA . ASP A 1 89 ? -12.888 -10.580 14.845 1.00 92.69 89 ASP A CA 1
ATOM 669 C C . ASP A 1 89 ? -12.379 -9.757 16.035 1.00 92.69 89 ASP A C 1
ATOM 671 O O . ASP A 1 89 ? -11.814 -10.323 16.970 1.00 92.69 89 ASP A O 1
ATOM 675 N N . GLN A 1 90 ? -12.517 -8.422 15.984 1.00 93.75 90 GLN A N 1
ATOM 676 C CA . GLN A 1 90 ? -11.852 -7.481 16.896 1.00 93.75 90 GLN A CA 1
ATOM 677 C C . GLN A 1 90 ? -10.344 -7.773 17.014 1.00 93.75 90 GLN A C 1
ATOM 679 O O . GLN A 1 90 ? -9.730 -7.638 18.073 1.00 93.75 90 GLN A O 1
ATOM 684 N N . ARG A 1 91 ? -9.738 -8.187 15.897 1.00 91.50 91 ARG A N 1
ATOM 685 C CA . ARG A 1 91 ? -8.319 -8.517 15.774 1.00 91.50 91 ARG A CA 1
ATOM 686 C C . ARG A 1 91 ? -7.702 -7.738 14.633 1.00 91.50 91 ARG A C 1
ATOM 688 O O . ARG A 1 91 ? -8.338 -7.478 13.616 1.00 91.50 91 ARG A O 1
ATOM 695 N N . GLU A 1 92 ? -6.439 -7.390 14.813 1.00 92.12 92 GLU A N 1
ATOM 696 C CA . GLU A 1 92 ? -5.669 -6.733 13.772 1.00 92.12 92 GLU A CA 1
ATOM 697 C C . GLU A 1 92 ? -5.427 -7.655 12.570 1.00 92.12 92 GLU A C 1
ATOM 699 O O . GLU A 1 92 ? -5.209 -8.862 12.714 1.00 92.12 92 GLU A O 1
ATOM 704 N N . VAL A 1 93 ? -5.421 -7.053 11.382 1.00 91.94 93 VAL A N 1
ATOM 705 C CA . VAL A 1 93 ? -4.904 -7.655 10.153 1.00 91.94 93 VAL A CA 1
ATOM 706 C C . VAL A 1 93 ? -3.598 -6.954 9.776 1.00 91.94 93 VAL A C 1
ATOM 708 O O . VAL A 1 93 ? -3.557 -5.729 9.690 1.00 91.94 93 VAL A O 1
ATOM 711 N N . CYS A 1 94 ? -2.533 -7.719 9.540 1.00 90.12 94 CYS A N 1
ATOM 712 C CA . CYS A 1 94 ? -1.200 -7.194 9.243 1.00 90.12 94 CYS A CA 1
ATOM 713 C C . CYS A 1 94 ? -0.595 -7.925 8.040 1.00 90.12 94 CYS A C 1
ATOM 715 O O . CYS A 1 94 ? -0.679 -9.152 7.956 1.00 90.12 94 CYS A O 1
ATOM 717 N N . PHE A 1 95 ? -0.005 -7.181 7.104 1.00 90.06 95 PHE A N 1
ATOM 718 C CA . PHE A 1 95 ? 0.567 -7.740 5.877 1.00 90.06 95 PHE A CA 1
ATOM 719 C C . PHE A 1 95 ? 1.628 -6.825 5.247 1.00 90.06 95 PHE A C 1
ATOM 721 O O . PHE A 1 95 ? 1.599 -5.609 5.461 1.00 90.06 95 PHE A O 1
ATOM 728 N N . PRO A 1 96 ? 2.551 -7.373 4.435 1.00 91.44 96 PRO A N 1
ATOM 729 C CA . PRO A 1 96 ? 3.502 -6.581 3.673 1.00 91.44 96 PRO A CA 1
ATOM 730 C C . PRO A 1 96 ? 2.921 -6.160 2.317 1.00 91.44 96 PRO A C 1
ATOM 732 O O . PRO A 1 96 ? 2.159 -6.907 1.706 1.00 91.44 96 PRO A O 1
ATOM 735 N N . PHE A 1 97 ? 3.328 -5.002 1.806 1.00 92.12 97 PHE A N 1
ATOM 736 C CA . PHE A 1 97 ? 3.072 -4.568 0.427 1.00 92.12 97 PHE A CA 1
ATOM 737 C C . PHE A 1 97 ? 4.268 -3.764 -0.119 1.00 92.12 97 PHE A C 1
ATOM 739 O O . PHE A 1 97 ? 5.127 -3.338 0.651 1.00 92.12 97 PHE A O 1
ATOM 746 N N . ARG A 1 98 ? 4.365 -3.564 -1.439 1.00 92.12 98 ARG A N 1
ATOM 747 C CA . ARG A 1 98 ? 5.387 -2.705 -2.062 1.00 92.12 98 ARG A CA 1
ATOM 748 C C . ARG A 1 98 ? 4.791 -1.382 -2.514 1.00 92.12 98 ARG A C 1
ATOM 750 O O . ARG A 1 98 ? 3.701 -1.334 -3.078 1.00 92.12 98 ARG A O 1
ATOM 757 N N . CYS A 1 99 ? 5.547 -0.309 -2.320 1.00 90.31 99 CYS A N 1
ATOM 758 C CA . CYS A 1 99 ? 5.199 1.026 -2.798 1.00 90.31 99 CYS A CA 1
ATOM 759 C C . CYS A 1 99 ? 6.399 1.642 -3.518 1.00 90.31 99 CYS A C 1
ATOM 761 O O . CYS A 1 99 ? 6.906 2.661 -3.092 1.00 90.31 99 CYS A O 1
ATOM 763 N N . ASP A 1 100 ? 6.940 0.993 -4.540 1.00 92.56 100 ASP A N 1
ATOM 764 C CA . ASP A 1 100 ? 8.220 1.408 -5.135 1.00 92.56 100 ASP A CA 1
ATOM 765 C C . ASP A 1 100 ? 8.203 2.820 -5.745 1.00 92.56 100 ASP A C 1
ATOM 767 O O . ASP A 1 100 ? 7.166 3.298 -6.203 1.00 92.56 100 ASP A O 1
ATOM 771 N N . THR A 1 101 ? 9.374 3.458 -5.774 1.00 90.69 101 THR A N 1
ATOM 772 C CA . THR A 1 101 ? 9.667 4.705 -6.508 1.00 90.69 101 THR A CA 1
ATOM 773 C C . THR A 1 101 ? 10.729 4.424 -7.572 1.00 90.69 101 THR A C 1
ATOM 775 O O . THR A 1 101 ? 11.384 3.386 -7.473 1.00 90.69 101 THR A O 1
ATOM 778 N N . PRO A 1 102 ? 10.949 5.287 -8.579 1.00 92.00 102 PRO A N 1
ATOM 779 C CA . PRO A 1 102 ? 11.892 5.018 -9.672 1.00 92.00 102 PRO A CA 1
ATOM 780 C C . PRO A 1 102 ? 13.253 4.469 -9.224 1.00 92.00 102 PRO A C 1
ATOM 782 O O . PRO A 1 102 ? 13.707 3.466 -9.767 1.00 92.00 102 PRO A O 1
ATOM 785 N N . ASP A 1 103 ? 13.835 5.019 -8.159 1.00 93.50 103 ASP A N 1
ATOM 786 C CA . ASP A 1 103 ? 15.172 4.642 -7.675 1.00 93.50 103 ASP A CA 1
ATOM 787 C C . ASP A 1 103 ? 15.175 3.612 -6.534 1.00 93.50 103 ASP A C 1
ATOM 789 O O . ASP A 1 103 ? 16.232 3.105 -6.152 1.00 93.50 103 ASP A O 1
ATOM 793 N N . PHE A 1 104 ? 14.009 3.276 -5.969 1.00 92.31 104 PHE A N 1
ATOM 794 C CA . PHE A 1 104 ? 13.931 2.431 -4.776 1.00 92.31 104 PHE A CA 1
ATOM 795 C C . PHE A 1 104 ? 12.801 1.406 -4.828 1.00 92.31 104 PHE A C 1
ATOM 797 O O . PHE A 1 104 ? 11.633 1.727 -5.055 1.00 92.31 104 PHE A O 1
ATOM 804 N N . ARG A 1 105 ? 13.131 0.167 -4.460 1.00 92.75 105 ARG A N 1
ATOM 805 C CA . ARG A 1 105 ? 12.146 -0.826 -4.027 1.00 92.75 105 ARG A CA 1
ATOM 806 C C . ARG A 1 105 ? 11.835 -0.582 -2.554 1.00 92.75 105 ARG A C 1
ATOM 808 O O . ARG A 1 105 ? 12.752 -0.536 -1.731 1.00 92.75 105 ARG A O 1
ATOM 815 N N . ARG A 1 106 ? 10.559 -0.394 -2.217 1.00 92.25 106 ARG A N 1
ATOM 816 C CA . ARG A 1 106 ? 10.124 -0.034 -0.857 1.00 92.25 106 ARG A CA 1
ATOM 817 C C . ARG A 1 106 ? 9.200 -1.106 -0.306 1.00 92.25 106 ARG A C 1
ATOM 819 O O . ARG A 1 106 ? 8.086 -1.274 -0.802 1.00 92.25 106 ARG A O 1
ATOM 826 N N . LEU A 1 107 ? 9.650 -1.797 0.739 1.00 92.44 107 LEU A N 1
ATOM 827 C CA . LEU A 1 107 ? 8.821 -2.712 1.510 1.00 92.44 107 LEU A CA 1
ATOM 828 C C . LEU A 1 107 ? 8.065 -1.927 2.576 1.00 92.44 107 LEU A C 1
ATOM 830 O O . LEU A 1 107 ? 8.657 -1.300 3.457 1.00 92.44 107 LEU A O 1
ATOM 834 N N . MET A 1 108 ? 6.748 -2.013 2.498 1.00 92.25 108 MET A N 1
ATOM 835 C CA . MET A 1 108 ? 5.818 -1.429 3.443 1.00 92.25 108 MET A CA 1
ATOM 836 C C . MET A 1 108 ? 5.133 -2.534 4.247 1.00 92.25 108 MET A C 1
ATOM 838 O O . MET A 1 108 ? 4.939 -3.651 3.767 1.00 92.25 108 MET A O 1
ATOM 842 N N . ARG A 1 109 ? 4.705 -2.199 5.459 1.00 92.38 109 ARG A N 1
ATOM 843 C CA . ARG A 1 109 ? 3.781 -2.987 6.272 1.00 92.38 109 ARG A CA 1
ATOM 844 C C . ARG A 1 109 ? 2.486 -2.210 6.430 1.00 92.38 109 ARG A C 1
ATOM 846 O O . ARG A 1 109 ? 2.529 -1.043 6.803 1.00 92.38 109 ARG A O 1
ATOM 853 N N . MET A 1 110 ? 1.359 -2.873 6.215 1.00 93.75 110 MET A N 1
ATOM 854 C CA . MET A 1 110 ? 0.051 -2.378 6.624 1.00 93.75 110 MET A CA 1
ATOM 855 C C . MET A 1 110 ? -0.365 -3.042 7.934 1.00 93.75 110 MET A C 1
ATOM 857 O O . MET A 1 110 ? -0.237 -4.261 8.068 1.00 93.75 110 MET A O 1
ATOM 861 N N . ARG A 1 111 ? -0.929 -2.260 8.853 1.00 94.31 111 ARG A N 1
ATOM 862 C CA . ARG A 1 111 ? -1.749 -2.751 9.967 1.00 94.31 111 ARG A CA 1
ATOM 863 C C . ARG A 1 111 ? -3.147 -2.162 9.852 1.00 94.31 111 ARG A C 1
ATOM 865 O O . ARG A 1 111 ? -3.296 -0.964 9.631 1.00 94.31 111 ARG A O 1
ATOM 872 N N . ILE A 1 112 ? -4.154 -3.012 9.999 1.00 95.31 112 ILE A N 1
ATOM 873 C CA . ILE A 1 112 ? -5.570 -2.649 10.026 1.00 95.31 112 ILE A CA 1
ATOM 874 C C . ILE A 1 112 ? -6.097 -3.047 11.399 1.00 95.31 112 ILE A C 1
ATOM 876 O O . ILE A 1 112 ? -6.360 -4.225 11.657 1.00 95.31 112 ILE A O 1
ATOM 880 N N . THR A 1 113 ? -6.212 -2.069 12.291 1.00 96.69 113 THR A N 1
ATOM 881 C CA . THR A 1 113 ? -6.522 -2.286 13.705 1.00 96.69 113 THR A CA 1
ATOM 882 C C . THR A 1 113 ? -7.963 -1.857 13.991 1.00 96.69 113 THR A C 1
ATOM 884 O O . THR A 1 113 ? -8.302 -0.690 13.767 1.00 96.69 113 THR A O 1
ATOM 887 N N . PRO A 1 114 ? -8.833 -2.753 14.491 1.00 97.12 114 PRO A N 1
ATOM 888 C CA . PRO A 1 114 ? -10.179 -2.367 14.887 1.00 97.12 114 PRO A CA 1
ATOM 889 C C . PRO A 1 114 ? -10.143 -1.439 16.102 1.00 97.12 114 PRO A C 1
ATOM 891 O O . PRO A 1 114 ? -9.309 -1.573 16.997 1.00 97.12 114 PRO A O 1
ATOM 894 N N . GLN A 1 115 ? -11.077 -0.500 16.131 1.00 96.88 115 GLN A N 1
ATOM 895 C CA . GLN A 1 115 ? -11.255 0.484 17.187 1.00 96.88 115 GLN A CA 1
ATOM 896 C C . GLN A 1 115 ? -12.711 0.470 17.693 1.00 96.88 115 GLN A C 1
ATOM 898 O O . GLN A 1 115 ? -13.598 -0.112 17.054 1.00 96.88 115 GLN A O 1
ATOM 903 N N . PRO A 1 116 ? -12.997 1.097 18.852 1.00 95.25 116 PRO A N 1
ATOM 904 C CA . PRO A 1 116 ? -14.354 1.183 19.378 1.00 95.25 116 PRO A CA 1
ATOM 905 C C . PRO A 1 116 ? -15.354 1.760 18.367 1.00 95.25 116 PRO A C 1
ATOM 907 O O . PRO A 1 116 ? -15.006 2.568 17.509 1.00 95.25 116 PRO A O 1
ATOM 910 N N . ARG A 1 117 ? -16.630 1.380 18.511 1.00 94.00 117 ARG A N 1
ATOM 911 C CA . ARG A 1 117 ? -17.748 1.860 17.668 1.00 94.00 117 ARG A CA 1
ATOM 912 C C . ARG A 1 117 ? -17.590 1.551 16.170 1.00 94.00 117 ARG A C 1
ATOM 914 O O . ARG A 1 117 ? -18.155 2.248 15.337 1.00 94.00 117 ARG A O 1
ATOM 921 N N . GLY A 1 118 ? -16.843 0.500 15.833 1.00 94.69 118 GLY A N 1
ATOM 922 C CA . GLY A 1 118 ? -16.658 0.061 14.449 1.00 94.69 118 GLY A CA 1
ATOM 923 C C . GLY A 1 118 ? -15.644 0.886 13.658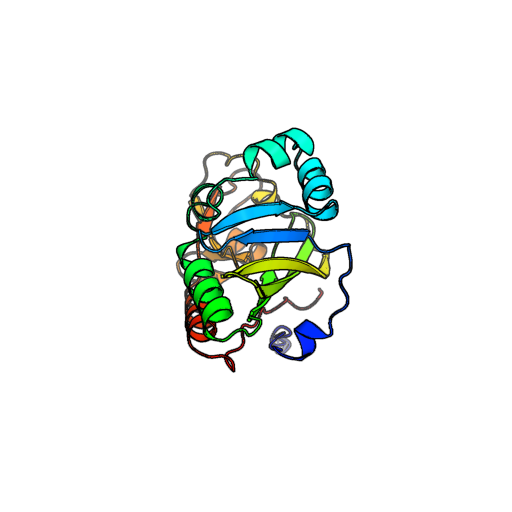 1.00 94.69 118 GLY A C 1
ATOM 924 O O . GLY A 1 118 ? -15.501 0.655 12.459 1.00 94.69 118 GLY A O 1
ATOM 925 N N . ALA A 1 119 ? -14.925 1.808 14.302 1.00 97.75 119 ALA A N 1
ATOM 926 C CA . ALA A 1 119 ? -13.814 2.494 13.662 1.00 97.75 119 ALA A CA 1
ATOM 927 C C . ALA A 1 119 ? -12.661 1.522 13.358 1.00 97.75 119 ALA A C 1
ATOM 929 O O . ALA A 1 119 ? -12.543 0.457 13.971 1.00 97.75 119 ALA A O 1
ATOM 930 N N . VAL A 1 120 ? -11.815 1.877 12.395 1.00 98.12 120 VAL A N 1
ATOM 931 C CA . VAL A 1 120 ? -10.645 1.092 11.991 1.00 98.12 120 VAL A CA 1
ATOM 932 C C . VAL A 1 120 ? -9.494 2.035 11.669 1.00 98.12 120 VAL A C 1
ATOM 934 O O . VAL A 1 120 ? -9.649 2.950 10.862 1.00 98.12 120 VAL A O 1
ATOM 937 N N . ALA A 1 121 ? -8.339 1.798 12.286 1.00 97.88 121 ALA A N 1
ATOM 938 C CA . ALA A 1 121 ? -7.104 2.503 11.973 1.00 97.88 121 ALA A CA 1
ATOM 939 C C . ALA A 1 121 ? -6.287 1.728 10.943 1.00 97.88 121 ALA A C 1
ATOM 941 O O . ALA A 1 121 ? -6.098 0.519 11.071 1.00 97.88 121 ALA A O 1
ATOM 942 N N . PHE A 1 122 ? -5.775 2.453 9.959 1.00 97.12 122 PHE A N 1
ATOM 943 C CA . PHE A 1 122 ? -4.811 1.971 8.986 1.00 97.12 122 PHE A CA 1
ATOM 944 C C . PHE A 1 122 ? -3.464 2.597 9.296 1.00 97.12 122 PHE A C 1
ATOM 946 O O . PHE A 1 122 ? -3.359 3.817 9.389 1.00 97.12 122 PHE A O 1
ATOM 953 N N . GLU A 1 123 ? -2.436 1.770 9.417 1.00 96.19 123 GLU A N 1
ATOM 954 C CA . GLU A 1 123 ? -1.054 2.199 9.588 1.00 96.19 123 GLU A CA 1
ATOM 955 C C . GLU A 1 123 ? -0.207 1.622 8.457 1.00 96.19 123 GLU A C 1
ATOM 957 O O . GLU A 1 123 ? -0.029 0.408 8.366 1.00 96.19 123 GLU A O 1
ATOM 962 N N . SER A 1 124 ? 0.345 2.493 7.614 1.00 94.44 124 SER A N 1
ATOM 963 C CA . SER A 1 124 ? 1.333 2.135 6.595 1.00 94.44 124 SER A CA 1
ATOM 964 C C . SER A 1 124 ? 2.733 2.521 7.064 1.00 94.44 124 SER A C 1
ATOM 966 O O . SER A 1 124 ? 3.064 3.701 7.165 1.00 94.44 124 SER A O 1
ATOM 968 N N . SER A 1 125 ? 3.566 1.522 7.336 1.00 93.94 125 SER A N 1
ATOM 969 C CA . SER A 1 125 ? 4.941 1.686 7.814 1.00 93.94 125 SER A CA 1
ATOM 970 C C . SER A 1 125 ? 5.948 1.319 6.731 1.00 93.94 125 SER A C 1
ATOM 972 O O . SER A 1 125 ? 5.892 0.210 6.205 1.00 93.94 125 SER A O 1
ATOM 974 N N . LEU A 1 126 ? 6.912 2.195 6.441 1.00 93.00 126 LEU A N 1
ATOM 975 C CA . LEU A 1 126 ? 8.087 1.834 5.645 1.00 93.00 126 LEU A CA 1
ATOM 976 C C . LEU A 1 126 ? 9.023 0.977 6.499 1.00 93.00 126 LEU A C 1
ATOM 978 O O . LEU A 1 126 ? 9.476 1.437 7.540 1.00 93.00 126 LEU A O 1
ATOM 982 N N . VAL A 1 127 ? 9.313 -0.251 6.075 1.00 92.75 127 VAL A N 1
ATOM 983 C CA . VAL A 1 127 ? 10.108 -1.217 6.862 1.00 92.75 127 VAL A CA 1
ATOM 984 C C . VAL A 1 127 ? 11.346 -1.730 6.127 1.00 92.75 127 VAL A C 1
ATOM 986 O O . VAL A 1 127 ? 12.199 -2.369 6.733 1.00 92.75 127 VAL A O 1
ATOM 989 N N . GLY A 1 128 ? 11.476 -1.441 4.832 1.00 90.31 128 GLY A N 1
ATOM 990 C CA . GLY A 1 128 ? 12.657 -1.793 4.052 1.00 90.31 128 GLY A CA 1
ATOM 991 C C . GLY A 1 128 ? 12.787 -0.933 2.804 1.00 90.31 128 GLY A C 1
ATOM 992 O O . GLY A 1 128 ? 11.791 -0.602 2.161 1.00 90.31 128 GLY A O 1
ATOM 993 N N . VAL A 1 129 ? 14.022 -0.585 2.456 1.00 91.12 129 VAL A N 1
ATOM 994 C CA . VAL A 1 129 ? 14.358 0.147 1.233 1.00 91.12 129 VAL A CA 1
ATOM 995 C C . VAL A 1 129 ? 15.550 -0.533 0.584 1.00 91.12 129 VAL A C 1
ATOM 997 O O . VAL A 1 129 ? 16.550 -0.804 1.246 1.00 91.12 129 VAL A O 1
ATOM 1000 N N . GLN A 1 130 ? 15.445 -0.783 -0.713 1.00 91.00 130 GLN A N 1
ATOM 1001 C CA . GLN A 1 130 ? 16.522 -1.320 -1.526 1.00 91.00 130 GLN A CA 1
ATOM 1002 C C . GLN A 1 130 ? 16.709 -0.403 -2.740 1.00 91.00 130 GLN A C 1
ATOM 1004 O O . GLN A 1 130 ? 15.776 -0.269 -3.539 1.00 91.00 130 GLN A O 1
ATOM 1009 N N . PRO A 1 131 ? 17.879 0.243 -2.890 1.00 91.62 131 PRO A N 1
ATOM 1010 C CA . PRO A 1 131 ? 18.202 0.996 -4.094 1.00 91.62 131 PRO A CA 1
ATOM 1011 C C . PRO A 1 131 ? 18.149 0.105 -5.334 1.00 91.62 131 PRO A C 1
ATOM 1013 O O . PRO A 1 131 ? 18.444 -1.092 -5.271 1.00 91.62 131 PRO A O 1
ATOM 1016 N N . ARG A 1 132 ? 17.816 0.698 -6.474 1.00 89.88 132 ARG A N 1
ATOM 1017 C CA . ARG A 1 132 ? 17.887 0.050 -7.783 1.00 89.88 132 ARG A CA 1
ATOM 1018 C C . ARG A 1 132 ? 18.354 1.033 -8.850 1.00 89.88 132 ARG A C 1
ATOM 1020 O O . ARG A 1 132 ? 18.436 2.233 -8.604 1.00 89.88 132 ARG A O 1
ATOM 1027 N N . ALA A 1 133 ? 18.641 0.511 -10.040 1.00 91.38 133 ALA A N 1
ATOM 1028 C CA . ALA A 1 133 ? 18.767 1.357 -11.218 1.00 91.38 133 ALA A CA 1
ATOM 1029 C C . ALA A 1 133 ? 17.446 2.100 -11.461 1.00 91.38 133 ALA A C 1
ATOM 1031 O O . ALA A 1 133 ? 16.375 1.530 -11.246 1.00 91.38 133 ALA A O 1
ATOM 1032 N N . HIS A 1 134 ? 17.544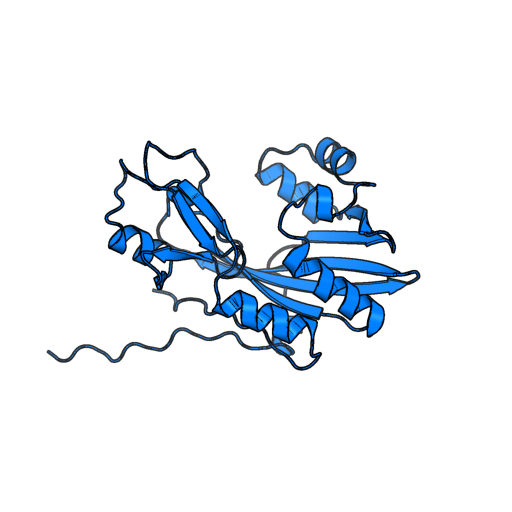 3.353 -11.896 1.00 92.19 134 HIS A N 1
ATOM 1033 C CA . HIS A 1 134 ? 16.388 4.202 -12.150 1.00 92.19 134 HIS A CA 1
ATOM 1034 C C . HIS A 1 134 ? 15.452 3.573 -13.194 1.00 92.19 134 HIS A C 1
ATOM 1036 O O . HIS A 1 134 ? 15.903 3.129 -14.253 1.00 92.19 134 HIS A O 1
ATOM 1042 N N . VAL A 1 135 ? 14.151 3.550 -12.898 1.00 90.69 135 VAL A N 1
ATOM 1043 C CA . VAL A 1 135 ? 13.107 3.014 -13.780 1.00 90.69 135 VAL A CA 1
ATOM 1044 C C . VAL A 1 135 ? 12.123 4.123 -14.147 1.00 90.69 135 VAL A C 1
ATOM 1046 O O . VAL A 1 135 ? 11.191 4.413 -13.397 1.00 90.69 135 VAL A O 1
ATOM 1049 N N . GLU A 1 136 ? 12.317 4.696 -15.332 1.00 89.06 136 GLU A N 1
ATOM 1050 C CA . GLU A 1 136 ? 11.610 5.889 -15.826 1.00 89.06 136 GLU A CA 1
ATOM 1051 C C . GLU A 1 136 ? 10.085 5.708 -15.889 1.00 89.06 136 GLU A C 1
ATOM 1053 O O . GLU A 1 136 ? 9.324 6.597 -15.518 1.00 89.06 136 GLU A O 1
ATOM 1058 N N . VAL A 1 137 ? 9.605 4.506 -16.231 1.00 88.12 137 VAL A N 1
ATOM 1059 C CA . VAL A 1 137 ? 8.159 4.227 -16.325 1.00 88.12 137 VAL A CA 1
ATOM 1060 C C . VAL A 1 137 ? 7.408 4.401 -14.988 1.00 88.12 137 VAL A C 1
ATOM 1062 O O . VAL A 1 137 ? 6.181 4.478 -14.958 1.00 88.12 137 VAL A O 1
ATOM 1065 N N . LEU A 1 138 ? 8.126 4.473 -13.862 1.00 88.69 138 LEU A N 1
ATOM 1066 C CA . LEU A 1 138 ? 7.547 4.669 -12.531 1.00 88.69 138 LEU A CA 1
ATOM 1067 C C . LEU A 1 138 ? 7.490 6.134 -12.086 1.00 88.69 138 LEU A C 1
ATOM 1069 O O . LEU A 1 138 ? 6.968 6.403 -11.005 1.00 88.69 138 LEU A O 1
ATOM 1073 N N . GLU A 1 139 ? 7.962 7.075 -12.905 1.00 83.19 139 GLU A N 1
ATOM 1074 C CA . GLU A 1 139 ? 7.814 8.515 -12.653 1.00 83.19 139 GLU A CA 1
ATOM 1075 C C . GLU A 1 139 ? 6.380 9.016 -12.885 1.00 83.19 139 GLU A C 1
ATOM 1077 O O . GLU A 1 139 ? 6.023 10.111 -12.457 1.00 83.19 139 GLU A O 1
ATOM 1082 N N . GLY A 1 140 ? 5.533 8.220 -13.546 1.00 68.69 140 GLY A N 1
ATOM 1083 C CA . GLY A 1 140 ? 4.142 8.590 -13.824 1.00 68.69 140 GLY A CA 1
ATOM 1084 C C . GLY A 1 140 ? 3.990 9.712 -14.856 1.00 68.69 140 GLY A C 1
ATOM 1085 O O . GLY A 1 140 ? 2.873 10.173 -15.098 1.00 68.69 140 GLY A O 1
ATOM 1086 N N . THR A 1 141 ? 5.084 10.140 -15.490 1.00 57.53 141 THR A N 1
ATOM 1087 C CA . THR A 1 141 ? 5.063 11.019 -16.657 1.00 57.53 141 THR A CA 1
ATOM 1088 C C . THR A 1 141 ? 4.453 10.233 -17.822 1.00 57.53 141 THR A C 1
ATOM 1090 O O . THR A 1 141 ? 4.848 9.111 -18.130 1.00 57.53 141 THR A O 1
ATOM 1093 N N . GLY A 1 142 ? 3.358 10.762 -18.374 1.00 55.19 142 GLY A N 1
ATOM 1094 C CA . GLY A 1 142 ? 2.479 10.042 -19.295 1.00 55.19 142 GLY A CA 1
ATOM 1095 C C . GLY A 1 142 ? 3.210 9.408 -20.481 1.00 55.19 142 GLY A C 1
ATOM 1096 O O . GLY A 1 142 ? 4.145 9.980 -21.031 1.00 55.19 142 GLY A O 1
ATOM 1097 N N . ALA A 1 143 ? 2.739 8.223 -20.870 1.00 55.34 143 ALA A N 1
ATOM 1098 C CA . ALA A 1 143 ? 3.328 7.389 -21.908 1.00 55.34 143 ALA A CA 1
ATOM 1099 C C . ALA A 1 143 ? 3.600 8.131 -23.224 1.00 55.34 143 ALA A C 1
ATOM 1101 O O . ALA A 1 143 ? 2.712 8.758 -23.808 1.00 55.34 143 ALA A O 1
ATOM 1102 N N . SER A 1 144 ? 4.804 7.938 -23.754 1.00 56.09 144 SER A N 1
ATOM 1103 C CA . SER A 1 144 ? 5.161 8.302 -25.124 1.00 56.09 144 SER A CA 1
ATOM 1104 C C . SER A 1 144 ? 4.624 7.239 -26.089 1.00 56.09 144 SER A C 1
ATOM 1106 O O . SER A 1 144 ? 5.358 6.375 -26.551 1.00 56.09 144 SER A O 1
ATOM 1108 N N . GLY A 1 145 ? 3.313 7.245 -26.355 1.00 58.31 145 GLY A N 1
ATOM 1109 C CA . GLY A 1 145 ? 2.699 6.474 -27.453 1.00 58.31 145 GLY A CA 1
ATOM 1110 C C . GLY A 1 145 ? 2.773 4.937 -27.374 1.00 58.31 145 GLY A C 1
ATOM 1111 O O . GLY A 1 145 ? 2.471 4.281 -28.370 1.00 58.31 145 GLY A O 1
ATOM 1112 N N . GLY A 1 146 ? 3.166 4.363 -26.232 1.00 64.19 146 GLY A N 1
ATOM 1113 C CA . GLY A 1 146 ? 3.321 2.918 -26.023 1.00 64.19 146 GLY A CA 1
ATOM 1114 C C . GLY A 1 146 ? 2.033 2.164 -25.654 1.00 64.19 146 GLY A C 1
ATOM 1115 O O . GLY A 1 146 ? 0.976 2.749 -25.412 1.00 64.19 146 GLY A O 1
ATOM 1116 N N . SER A 1 147 ? 2.131 0.832 -25.597 1.00 80.50 147 SER A N 1
ATOM 1117 C CA . SER A 1 147 ? 1.090 -0.070 -25.081 1.00 80.50 147 SER A CA 1
ATOM 1118 C C . SER A 1 147 ? 0.786 0.194 -23.597 1.00 80.50 147 SER A C 1
ATOM 1120 O O . SER A 1 147 ? 1.576 0.809 -22.886 1.00 80.50 147 SER A O 1
ATOM 1122 N N . ILE A 1 148 ? -0.369 -0.266 -23.106 1.00 88.44 148 ILE A N 1
ATOM 1123 C CA . ILE A 1 148 ? -0.694 -0.240 -21.671 1.00 88.44 148 ILE A CA 1
ATOM 1124 C C . ILE A 1 148 ? -0.325 -1.595 -21.074 1.00 88.44 148 ILE A C 1
ATOM 1126 O O . ILE A 1 148 ? -0.760 -2.627 -21.587 1.00 88.44 148 ILE A O 1
ATOM 1130 N N . VAL A 1 149 ? 0.426 -1.592 -19.975 1.00 91.00 149 VAL A N 1
ATOM 1131 C CA . VAL A 1 149 ? 0.775 -2.801 -19.220 1.00 91.00 149 VAL A CA 1
ATOM 1132 C C . VAL A 1 149 ? 0.305 -2.683 -17.780 1.00 91.00 149 VAL A C 1
ATOM 1134 O O . VAL A 1 149 ? 0.303 -1.600 -17.194 1.00 91.00 149 VAL A O 1
ATOM 1137 N N . THR A 1 150 ? -0.116 -3.806 -17.203 1.00 93.00 150 THR A N 1
ATOM 1138 C CA . THR A 1 150 ? -0.682 -3.814 -15.851 1.00 93.00 150 THR A CA 1
ATOM 1139 C C . THR A 1 150 ? 0.403 -4.101 -14.826 1.00 93.00 150 THR A C 1
ATOM 1141 O O . THR A 1 150 ? 1.051 -5.145 -14.869 1.00 93.00 150 THR A O 1
ATOM 1144 N N . MET A 1 151 ? 0.559 -3.205 -13.857 1.00 93.75 151 MET A N 1
ATOM 1145 C CA . MET A 1 151 ? 1.384 -3.416 -12.675 1.00 93.75 151 MET A CA 1
ATOM 1146 C C . MET A 1 151 ? 0.523 -3.848 -11.487 1.00 93.75 151 MET A C 1
ATOM 1148 O O . MET A 1 151 ? -0.540 -3.291 -11.213 1.00 93.75 151 MET A O 1
ATOM 1152 N N . CYS A 1 152 ? 0.997 -4.834 -10.732 1.00 93.31 152 CYS A N 1
ATOM 1153 C CA . CYS A 1 152 ? 0.352 -5.263 -9.504 1.00 93.31 152 CYS A CA 1
ATOM 1154 C C . CYS A 1 152 ? 0.503 -4.171 -8.438 1.00 93.31 152 CYS A C 1
ATOM 1156 O O . CYS A 1 152 ? 1.615 -3.862 -8.009 1.00 93.31 152 CYS A O 1
ATOM 1158 N N . SER A 1 153 ? -0.609 -3.639 -7.937 1.00 90.06 153 SER A N 1
ATOM 1159 C CA . SER A 1 153 ? -0.643 -2.639 -6.864 1.00 90.06 153 SER A CA 1
ATOM 1160 C C . SER A 1 153 ? -0.042 -3.139 -5.553 1.00 90.06 153 SER A C 1
ATOM 1162 O O . SER A 1 153 ? 0.275 -2.326 -4.689 1.00 90.06 153 SER A O 1
ATOM 1164 N N . TRP A 1 154 ? 0.124 -4.456 -5.409 1.00 91.44 154 TRP A N 1
ATOM 1165 C CA . TRP A 1 154 ? 0.602 -5.088 -4.189 1.00 91.44 154 TRP A CA 1
ATOM 1166 C C . TRP A 1 154 ? 2.092 -5.425 -4.203 1.00 91.44 154 TRP A C 1
ATOM 1168 O O . TRP A 1 154 ? 2.840 -4.957 -3.352 1.00 91.44 154 TRP A O 1
ATOM 1178 N N . CYS A 1 155 ? 2.536 -6.246 -5.160 1.00 93.00 155 CYS A N 1
ATOM 1179 C CA . CYS A 1 155 ? 3.927 -6.705 -5.244 1.00 93.00 155 CYS A CA 1
ATOM 1180 C C . CYS A 1 155 ? 4.771 -5.939 -6.268 1.00 93.00 155 CYS A C 1
ATOM 1182 O O . CYS A 1 155 ? 5.956 -6.228 -6.388 1.00 93.00 155 CYS A O 1
ATOM 1184 N N . LYS A 1 156 ? 4.168 -4.997 -7.010 1.00 93.50 156 LYS A N 1
ATOM 1185 C CA . LYS A 1 156 ? 4.809 -4.168 -8.048 1.00 93.50 156 LYS A CA 1
ATOM 1186 C C . LYS A 1 156 ? 5.418 -4.935 -9.227 1.00 93.50 156 LYS A C 1
ATOM 1188 O O . LYS A 1 156 ? 6.102 -4.347 -10.056 1.00 93.50 156 LYS A O 1
ATOM 1193 N N . ARG A 1 157 ? 5.084 -6.221 -9.368 1.00 94.81 157 ARG A N 1
ATOM 1194 C CA . ARG A 1 157 ? 5.353 -6.988 -10.590 1.00 94.81 157 ARG A CA 1
ATOM 1195 C C . ARG A 1 157 ? 4.452 -6.540 -11.731 1.00 94.81 157 ARG A C 1
ATOM 1197 O O . ARG A 1 157 ? 3.293 -6.204 -11.494 1.00 94.81 157 ARG A O 1
ATOM 1204 N N . VAL A 1 158 ? 4.970 -6.587 -12.948 1.00 94.88 158 VAL A N 1
ATOM 1205 C CA . VAL A 1 158 ? 4.288 -6.172 -14.176 1.00 94.88 158 VAL A CA 1
ATOM 1206 C C . VAL A 1 158 ? 3.929 -7.402 -15.001 1.00 94.88 158 VAL A C 1
ATOM 1208 O O . VAL A 1 158 ? 4.719 -8.343 -15.085 1.00 94.88 158 VAL A O 1
ATOM 1211 N N . ASP A 1 159 ? 2.729 -7.400 -15.576 1.00 95.44 159 ASP A N 1
ATOM 1212 C CA . ASP A 1 159 ? 2.285 -8.418 -16.525 1.00 95.44 159 ASP A CA 1
ATOM 1213 C C . ASP A 1 159 ? 2.932 -8.188 -17.897 1.00 95.44 159 ASP A C 1
ATOM 1215 O O . ASP A 1 159 ? 2.667 -7.187 -18.566 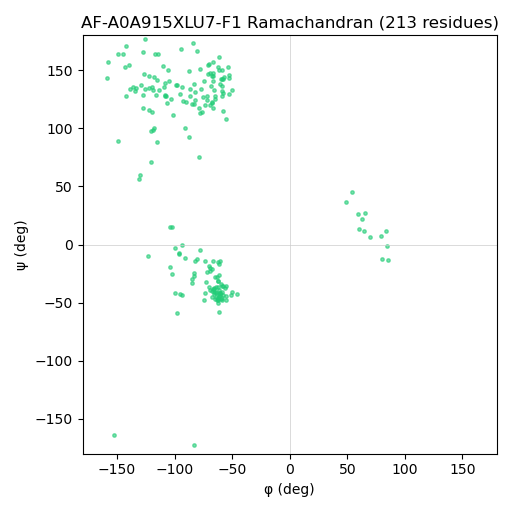1.00 95.44 159 ASP A O 1
ATOM 1219 N N . ALA A 1 160 ? 3.788 -9.124 -18.299 1.00 93.50 160 ALA A N 1
ATOM 1220 C CA . ALA A 1 160 ? 4.408 -9.190 -19.613 1.00 93.50 160 ALA A CA 1
ATOM 1221 C C . ALA A 1 160 ? 4.025 -10.521 -20.276 1.00 93.50 160 ALA A C 1
ATOM 1223 O O . ALA A 1 160 ? 4.617 -11.570 -19.999 1.00 93.50 160 ALA A O 1
ATOM 1224 N N . ASP A 1 161 ? 3.012 -10.474 -21.142 1.00 89.81 161 ASP A N 1
ATOM 1225 C CA . ASP A 1 161 ? 2.463 -11.623 -21.872 1.00 89.81 161 ASP A CA 1
ATOM 1226 C C . ASP A 1 161 ? 2.043 -12.794 -20.962 1.00 89.81 161 ASP A C 1
ATOM 1228 O O . ASP A 1 161 ? 2.371 -13.957 -21.215 1.00 89.81 161 ASP A O 1
ATOM 1232 N N . GLY A 1 162 ? 1.345 -12.492 -19.862 1.00 90.81 162 GLY A N 1
ATOM 1233 C CA . GLY A 1 162 ? 0.853 -13.474 -18.894 1.00 90.81 162 GLY A CA 1
ATOM 1234 C C . GLY A 1 162 ? 1.878 -13.880 -17.832 1.00 90.81 162 GLY A C 1
ATOM 1235 O O . GLY A 1 162 ? 1.562 -14.684 -16.949 1.00 90.81 162 GLY A O 1
ATOM 1236 N N . ALA A 1 163 ? 3.100 -13.343 -17.889 1.00 94.44 163 ALA A N 1
ATOM 1237 C CA . ALA A 1 163 ? 4.126 -13.541 -16.875 1.00 94.44 163 ALA A CA 1
ATOM 1238 C C . ALA A 1 163 ? 4.261 -12.300 -15.982 1.00 94.44 163 ALA A C 1
ATOM 1240 O O . ALA A 1 163 ? 4.528 -11.205 -16.463 1.00 94.44 163 ALA A O 1
ATOM 1241 N N . TRP A 1 164 ? 4.145 -12.489 -14.665 1.00 95.69 164 TRP A N 1
ATOM 1242 C CA . TRP A 1 164 ? 4.302 -11.417 -13.676 1.00 95.69 164 TRP A CA 1
ATOM 1243 C C . TRP A 1 164 ? 5.756 -11.314 -13.205 1.00 95.69 164 TRP A C 1
ATOM 1245 O O . TRP A 1 164 ? 6.205 -12.092 -12.351 1.00 95.69 164 TRP A O 1
ATOM 1255 N N . LEU A 1 165 ? 6.481 -10.344 -13.757 1.00 95.00 165 LEU A N 1
ATOM 1256 C CA . LEU A 1 165 ? 7.930 -10.170 -13.597 1.00 95.00 165 LEU A CA 1
ATOM 1257 C C . LEU A 1 165 ? 8.264 -8.879 -12.839 1.00 95.00 165 LEU A C 1
ATOM 1259 O O . LEU A 1 165 ? 7.406 -8.009 -12.694 1.00 95.00 165 LEU A O 1
ATOM 1263 N N . GLU A 1 166 ? 9.497 -8.743 -12.342 1.00 93.75 166 GLU A N 1
ATOM 1264 C CA . GLU A 1 166 ? 9.968 -7.432 -11.869 1.00 93.75 166 GLU A CA 1
ATOM 1265 C C . GLU A 1 166 ? 9.954 -6.429 -13.030 1.00 93.75 166 GLU A C 1
ATOM 1267 O O . GLU A 1 166 ? 10.095 -6.815 -14.192 1.00 93.75 166 GLU A O 1
ATOM 1272 N N . VAL A 1 167 ? 9.752 -5.143 -12.729 1.00 92.38 167 VAL A N 1
ATOM 1273 C CA . VAL A 1 167 ? 9.528 -4.123 -13.767 1.00 92.38 167 VAL A CA 1
ATOM 1274 C C . VAL A 1 167 ? 10.664 -4.081 -14.790 1.00 92.38 167 VAL A C 1
ATOM 1276 O O . VAL A 1 167 ? 10.401 -3.963 -15.981 1.00 92.38 167 VAL A O 1
ATOM 1279 N N . GLU A 1 168 ? 11.912 -4.264 -14.358 1.00 91.56 168 GLU A N 1
ATOM 1280 C CA . GLU A 1 168 ? 13.069 -4.249 -15.251 1.00 91.56 168 GLU A CA 1
ATOM 1281 C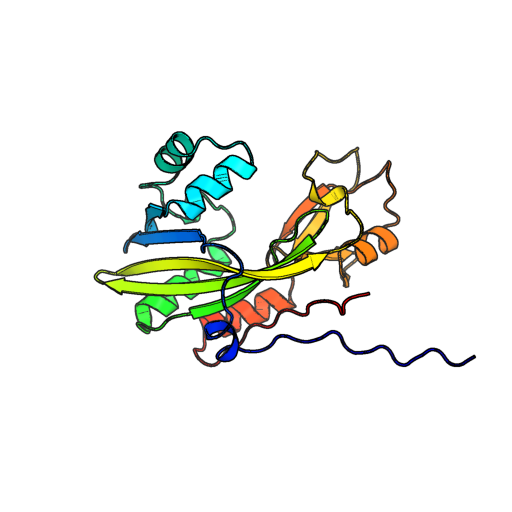 C . GLU A 1 168 ? 13.044 -5.437 -16.236 1.00 91.56 168 GLU A C 1
ATOM 1283 O O . GLU A 1 168 ? 13.274 -5.271 -17.434 1.00 91.56 168 GLU A O 1
ATOM 1288 N N . GLU A 1 169 ? 12.691 -6.630 -15.752 1.00 93.56 169 GLU A N 1
ATOM 1289 C CA . GLU A 1 169 ? 12.558 -7.843 -16.570 1.00 93.56 169 GLU A CA 1
ATOM 1290 C C . GLU A 1 169 ? 11.359 -7.766 -17.521 1.00 93.56 169 GLU A C 1
ATOM 1292 O O . GLU A 1 169 ? 11.444 -8.199 -18.672 1.00 93.56 169 GLU A O 1
ATOM 1297 N N . ALA A 1 170 ? 10.242 -7.205 -17.052 1.00 93.38 170 ALA A N 1
ATOM 1298 C CA . ALA A 1 170 ? 9.046 -7.007 -17.858 1.00 93.38 170 ALA A CA 1
ATOM 1299 C C . ALA A 1 170 ? 9.316 -6.048 -19.024 1.00 93.38 170 ALA A C 1
ATOM 1301 O O . ALA A 1 170 ? 8.994 -6.376 -20.164 1.00 93.38 170 ALA A O 1
ATOM 1302 N N . LEU A 1 171 ? 9.958 -4.904 -18.765 1.00 90.81 171 LEU A N 1
ATOM 1303 C CA . LEU A 1 171 ? 10.316 -3.936 -19.805 1.00 90.81 171 LEU A CA 1
ATOM 1304 C C . LEU A 1 171 ? 11.269 -4.545 -20.840 1.00 90.81 171 LEU A C 1
ATOM 1306 O O . LEU A 1 171 ? 11.031 -4.409 -22.039 1.00 90.81 171 LEU A O 1
ATOM 1310 N N . ALA A 1 172 ? 12.290 -5.284 -20.392 1.00 91.62 172 ALA A N 1
ATOM 1311 C CA . ALA A 1 172 ? 13.208 -5.981 -21.291 1.00 91.62 172 ALA A CA 1
ATOM 1312 C C . ALA A 1 172 ? 12.485 -7.015 -22.172 1.00 91.62 172 ALA A C 1
ATOM 1314 O O . ALA A 1 172 ? 12.749 -7.106 -23.370 1.00 91.62 172 ALA A O 1
ATOM 1315 N N . ARG A 1 173 ? 11.544 -7.775 -21.599 1.00 93.12 173 ARG A N 1
ATOM 1316 C CA . ARG A 1 173 ? 10.744 -8.766 -22.332 1.00 93.12 173 ARG A CA 1
ATOM 1317 C C . ARG A 1 173 ? 9.819 -8.130 -23.367 1.00 93.12 173 ARG A C 1
ATOM 1319 O O . ARG A 1 173 ? 9.654 -8.685 -24.447 1.00 93.12 173 ARG A O 1
ATOM 1326 N N . LEU A 1 174 ? 9.237 -6.982 -23.036 1.00 89.50 174 LEU A N 1
ATOM 1327 C CA . LEU A 1 174 ? 8.352 -6.225 -23.920 1.00 89.50 174 LEU A CA 1
ATOM 1328 C C . LEU A 1 174 ? 9.115 -5.426 -24.987 1.00 89.50 174 LEU A C 1
ATOM 1330 O O . LEU A 1 174 ? 8.488 -4.808 -25.843 1.00 89.50 174 LEU A O 1
ATOM 1334 N N . GLY A 1 175 ? 10.452 -5.428 -24.941 1.00 88.38 175 GLY A N 1
ATOM 1335 C CA . GLY A 1 175 ? 11.286 -4.646 -25.848 1.00 88.38 175 GLY A CA 1
ATOM 1336 C C . GLY A 1 175 ? 11.122 -3.139 -25.658 1.00 88.38 175 GLY A C 1
ATOM 1337 O O . GLY A 1 175 ? 11.302 -2.393 -26.615 1.00 88.38 175 GLY A O 1
ATOM 1338 N N . ALA A 1 176 ? 10.749 -2.696 -24.452 1.00 85.94 176 ALA A N 1
ATOM 1339 C CA . ALA A 1 176 ? 10.627 -1.280 -24.143 1.00 85.94 176 ALA A CA 1
ATOM 1340 C C . ALA A 1 176 ? 12.013 -0.619 -24.128 1.00 85.94 176 ALA A C 1
ATOM 1342 O O . ALA A 1 176 ? 12.971 -1.158 -23.567 1.00 85.94 176 ALA A O 1
ATOM 1343 N N . ASP A 1 177 ? 12.102 0.563 -24.726 1.00 80.94 177 ASP A N 1
ATOM 1344 C CA . ASP A 1 177 ? 13.293 1.406 -24.729 1.00 80.94 177 ASP A CA 1
ATOM 1345 C C . ASP A 1 177 ? 12.957 2.815 -24.216 1.00 80.94 177 ASP A C 1
ATOM 1347 O O . ASP A 1 177 ? 11.800 3.125 -23.926 1.00 80.94 177 ASP A O 1
ATOM 1351 N N . ALA A 1 178 ? 13.973 3.674 -24.103 1.00 74.75 178 ALA A N 1
ATOM 1352 C CA . ALA A 1 178 ? 13.830 5.042 -23.595 1.00 74.75 178 ALA A CA 1
ATOM 1353 C C . ALA A 1 178 ? 12.875 5.926 -24.426 1.00 74.75 178 ALA A C 1
ATOM 1355 O O . ALA A 1 178 ? 12.477 6.996 -23.979 1.00 74.75 178 ALA A O 1
ATOM 1356 N N . TYR A 1 179 ? 12.511 5.510 -25.642 1.00 73.50 179 TYR A N 1
ATOM 1357 C CA . TYR A 1 179 ? 11.625 6.262 -26.527 1.00 73.50 179 TYR A CA 1
ATOM 1358 C C . TYR A 1 179 ? 10.207 5.672 -26.584 1.00 73.50 179 TYR A C 1
ATOM 1360 O O . TYR A 1 179 ? 9.273 6.385 -26.949 1.00 73.50 179 TYR A O 1
ATOM 1368 N N . HIS A 1 180 ? 10.029 4.407 -26.187 1.00 80.38 180 HIS A N 1
ATOM 1369 C CA . HIS A 1 180 ? 8.773 3.657 -26.279 1.00 80.38 180 HIS A CA 1
ATOM 1370 C C . HIS A 1 180 ? 8.408 2.988 -24.949 1.00 80.38 180 HIS A C 1
ATOM 1372 O O . HIS A 1 180 ? 8.259 1.766 -24.856 1.00 80.38 180 HIS A O 1
ATOM 1378 N N . LEU A 1 181 ? 8.246 3.795 -23.901 1.00 85.25 181 LEU A N 1
ATOM 1379 C CA . LEU A 1 181 ? 7.799 3.296 -22.605 1.00 85.25 181 LEU A CA 1
ATOM 1380 C C . LEU A 1 181 ? 6.284 3.030 -22.603 1.00 85.25 181 LEU A C 1
ATOM 1382 O O . LEU A 1 181 ? 5.505 3.878 -23.056 1.00 85.25 181 LEU A O 1
ATOM 1386 N N . PRO A 1 182 ? 5.839 1.873 -22.080 1.00 87.50 182 PRO A N 1
ATOM 1387 C CA . PRO A 1 182 ? 4.421 1.594 -21.942 1.00 87.50 182 PRO A CA 1
ATOM 1388 C C . PRO A 1 182 ? 3.795 2.453 -20.838 1.00 87.50 182 PRO A C 1
ATOM 1390 O O . PRO A 1 182 ? 4.452 2.834 -19.871 1.00 87.50 182 PRO A O 1
ATOM 1393 N N . ALA A 1 183 ? 2.492 2.708 -20.936 1.00 88.25 183 ALA A N 1
ATOM 1394 C CA . ALA A 1 183 ? 1.744 3.269 -19.817 1.00 88.25 183 ALA A CA 1
ATOM 1395 C C . ALA A 1 183 ? 1.507 2.190 -18.754 1.00 88.25 183 ALA A C 1
ATOM 1397 O O . ALA A 1 183 ? 1.155 1.056 -19.089 1.00 88.25 183 ALA A O 1
ATOM 1398 N N . LEU A 1 184 ? 1.609 2.549 -17.474 1.00 88.62 184 LEU A N 1
ATOM 1399 C CA . LEU A 1 184 ? 1.228 1.648 -16.388 1.00 88.62 184 LEU A CA 1
ATOM 1400 C C . LEU A 1 184 ? -0.242 1.831 -16.022 1.00 88.62 184 LEU A C 1
ATOM 1402 O O . LEU A 1 184 ? -0.667 2.906 -15.600 1.00 88.62 184 LEU A O 1
ATOM 1406 N N . SER A 1 185 ? -1.002 0.746 -16.106 1.00 89.38 185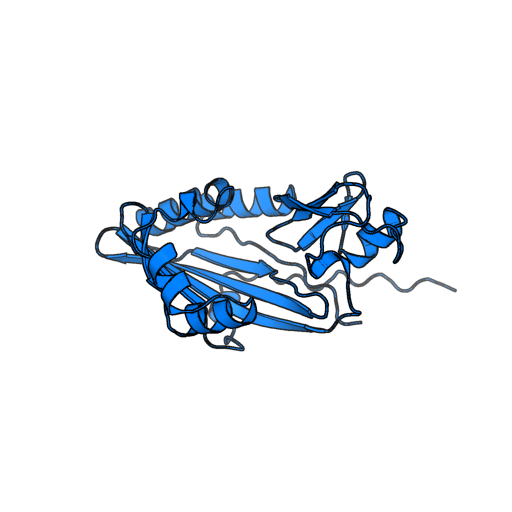 SER A N 1
ATOM 1407 C CA . SER A 1 185 ? -2.234 0.587 -15.341 1.00 89.38 185 SER A CA 1
ATOM 1408 C C . SER A 1 185 ? -1.950 -0.179 -14.045 1.00 89.38 185 SER A C 1
ATOM 1410 O O . SER A 1 185 ? -0.870 -0.742 -13.850 1.00 89.38 185 SER A O 1
ATOM 1412 N N . HIS A 1 186 ? -2.922 -0.197 -13.136 1.00 87.50 186 HIS A N 1
ATOM 1413 C CA . HIS A 1 186 ? -2.809 -0.876 -11.851 1.00 87.50 186 HIS A CA 1
ATOM 1414 C C . HIS A 1 186 ? -3.880 -1.963 -11.709 1.00 87.50 186 HIS A C 1
ATOM 1416 O O . HIS A 1 186 ? -5.049 -1.738 -12.012 1.00 87.50 186 HIS A O 1
ATOM 1422 N N . GLY A 1 187 ? -3.474 -3.136 -11.223 1.00 89.81 187 GLY A N 1
ATOM 1423 C CA . GLY A 1 187 ? -4.335 -4.291 -10.954 1.00 89.81 187 GLY A CA 1
ATOM 1424 C C . GLY A 1 187 ? -3.765 -5.165 -9.835 1.00 89.81 187 GLY A C 1
ATOM 1425 O O . GLY A 1 187 ? -2.882 -4.731 -9.100 1.00 89.81 187 GLY A O 1
ATOM 1426 N N . ILE A 1 188 ? -4.233 -6.405 -9.687 1.00 90.69 188 ILE A N 1
ATOM 1427 C CA . ILE A 1 188 ? -3.677 -7.372 -8.726 1.00 90.69 188 ILE A CA 1
ATOM 1428 C C . ILE A 1 188 ? -3.343 -8.667 -9.465 1.00 90.69 188 ILE A C 1
ATOM 1430 O O . ILE A 1 188 ? -4.182 -9.219 -10.172 1.00 90.69 188 ILE A O 1
ATOM 1434 N N . CYS A 1 189 ? -2.116 -9.165 -9.298 1.00 93.56 189 CYS A N 1
ATOM 1435 C CA . CYS A 1 189 ? -1.714 -10.425 -9.914 1.00 93.56 189 CYS A CA 1
ATOM 1436 C C . CYS A 1 189 ? -2.415 -11.628 -9.254 1.00 93.56 189 CYS A C 1
ATOM 1438 O O . CYS A 1 189 ? -2.741 -11.563 -8.064 1.00 93.56 189 CYS A O 1
ATOM 1440 N N . PRO A 1 190 ? -2.584 -12.765 -9.958 1.00 93.44 190 PRO A N 1
ATOM 1441 C CA . PRO A 1 190 ? -3.294 -13.930 -9.421 1.00 93.44 190 PRO A CA 1
ATOM 1442 C C . PRO A 1 190 ? -2.742 -14.446 -8.087 1.00 93.44 190 PRO A C 1
ATOM 1444 O O . PRO A 1 190 ? -3.511 -14.853 -7.219 1.00 93.44 190 PRO A O 1
ATOM 1447 N N . ARG A 1 191 ? -1.415 -14.378 -7.889 1.00 93.00 191 ARG A N 1
ATOM 1448 C CA . ARG A 1 191 ? -0.781 -14.735 -6.611 1.00 93.00 191 ARG A CA 1
ATOM 1449 C C . ARG A 1 191 ? -1.279 -13.835 -5.482 1.00 93.00 191 ARG A C 1
ATOM 1451 O O . ARG A 1 191 ? -1.820 -14.337 -4.503 1.00 93.00 191 ARG A O 1
ATOM 1458 N N . CYS A 1 192 ? -1.097 -12.520 -5.614 1.00 91.50 192 CYS A N 1
ATOM 1459 C CA . CYS A 1 192 ? -1.484 -11.575 -4.568 1.00 91.50 192 CYS A CA 1
ATOM 1460 C C . CYS A 1 192 ? -2.994 -11.608 -4.320 1.00 91.50 192 CYS A C 1
ATOM 1462 O O . CYS A 1 192 ? -3.412 -11.534 -3.173 1.00 91.50 192 CYS A O 1
ATOM 1464 N N . LEU A 1 193 ? -3.808 -11.795 -5.361 1.00 90.69 193 LEU A N 1
ATOM 1465 C CA . LEU A 1 193 ? -5.253 -11.957 -5.223 1.00 90.69 193 LEU A CA 1
ATOM 1466 C C . LEU A 1 193 ? -5.613 -13.165 -4.343 1.00 90.69 193 LEU A C 1
ATOM 1468 O O . LEU A 1 193 ? -6.436 -13.047 -3.433 1.00 90.69 193 LEU A O 1
ATOM 1472 N N . GLY A 1 194 ? -4.981 -14.315 -4.591 1.00 90.94 194 GLY A N 1
ATOM 1473 C CA . GLY A 1 194 ? -5.176 -15.523 -3.791 1.00 90.94 194 GLY A CA 1
ATOM 1474 C C . GLY A 1 194 ? -4.753 -15.332 -2.333 1.00 90.94 194 GLY A C 1
ATOM 1475 O O . GLY A 1 194 ? -5.518 -15.659 -1.427 1.00 90.94 194 GLY A O 1
ATOM 1476 N N . GLU A 1 195 ? -3.576 -14.742 -2.101 1.00 90.06 195 GLU A N 1
ATOM 1477 C CA . GLU A 1 195 ? -3.066 -14.465 -0.750 1.00 90.06 195 GLU A CA 1
ATOM 1478 C C . GLU A 1 195 ? -3.955 -13.458 0.007 1.00 90.06 195 GLU A C 1
ATOM 1480 O O . GLU A 1 195 ? -4.260 -13.670 1.179 1.00 90.06 195 GLU A O 1
ATOM 1485 N N . LEU A 1 196 ? -4.453 -12.408 -0.658 1.00 88.75 196 LEU A N 1
ATOM 1486 C CA . LEU A 1 196 ? -5.381 -11.437 -0.062 1.00 88.75 196 LEU A CA 1
ATOM 1487 C C . LEU A 1 196 ? -6.726 -12.050 0.293 1.00 88.75 196 LEU A C 1
ATOM 1489 O O . LEU A 1 196 ? -7.283 -11.763 1.352 1.00 88.75 196 LEU A O 1
ATOM 1493 N N . THR A 1 197 ? -7.239 -12.909 -0.582 1.00 90.25 197 THR A N 1
ATOM 1494 C CA . THR A 1 197 ? -8.495 -13.619 -0.344 1.00 90.25 197 THR A CA 1
ATOM 1495 C C . THR A 1 197 ? -8.359 -14.549 0.859 1.00 90.25 197 THR A C 1
ATOM 1497 O O . THR A 1 197 ? -9.216 -14.534 1.741 1.00 90.25 197 THR A O 1
ATOM 1500 N N . ALA A 1 198 ? -7.257 -15.301 0.947 1.00 90.12 198 ALA A N 1
ATOM 1501 C CA . ALA A 1 198 ? -6.969 -16.150 2.100 1.00 90.12 198 ALA A CA 1
ATOM 1502 C C . ALA A 1 198 ? -6.826 -15.324 3.387 1.00 90.12 198 ALA A C 1
ATOM 1504 O O . ALA A 1 198 ? -7.404 -15.679 4.416 1.00 90.12 198 ALA A O 1
ATOM 1505 N N . LEU A 1 199 ? -6.129 -14.184 3.318 1.00 88.38 199 LEU A N 1
ATOM 1506 C CA . LEU A 1 199 ? -5.996 -13.257 4.437 1.00 88.38 199 LEU A CA 1
ATOM 1507 C C . LEU A 1 199 ? -7.354 -12.706 4.881 1.00 88.38 199 LEU A C 1
ATOM 1509 O O . LEU A 1 199 ? -7.614 -12.612 6.071 1.00 88.38 199 LEU A O 1
ATOM 1513 N N . ALA A 1 200 ? -8.269 -12.396 3.970 1.00 87.75 200 ALA A N 1
ATOM 1514 C CA . ALA A 1 200 ? -9.610 -11.951 4.343 1.00 87.75 200 ALA A CA 1
ATOM 1515 C C . ALA A 1 200 ? -10.459 -13.040 5.021 1.00 87.75 200 ALA A C 1
ATOM 1517 O O . ALA A 1 200 ? -11.417 -12.709 5.717 1.00 87.75 200 ALA A O 1
ATOM 1518 N N . GLN A 1 201 ? -10.125 -14.318 4.828 1.00 87.25 201 GLN A N 1
ATOM 1519 C CA . GLN A 1 201 ? -10.918 -15.458 5.297 1.00 87.25 201 GLN A CA 1
ATOM 1520 C C . GLN A 1 201 ? -10.362 -16.128 6.557 1.00 87.25 201 GLN A C 1
ATOM 1522 O O . GLN A 1 201 ? -11.125 -16.760 7.283 1.00 87.25 201 GLN A O 1
ATOM 1527 N N . SER A 1 202 ? -9.057 -16.021 6.822 1.00 83.19 202 SER A N 1
ATOM 1528 C CA . SER A 1 202 ? -8.407 -16.730 7.928 1.00 83.19 202 SER A CA 1
ATOM 1529 C C . SER A 1 202 ? -7.436 -15.842 8.708 1.00 83.19 202 SER A C 1
ATOM 1531 O O . SER A 1 202 ? -6.611 -15.156 8.098 1.00 83.19 202 SER A O 1
ATOM 1533 N N . PRO A 1 203 ? -7.461 -15.881 10.056 1.00 74.69 203 PRO A N 1
ATOM 1534 C CA . PRO A 1 203 ? -6.503 -15.162 10.885 1.00 74.69 203 PRO A CA 1
ATOM 1535 C C . PRO A 1 203 ? -5.086 -15.701 10.863 1.00 74.69 203 PRO A C 1
ATOM 1537 O O . PRO A 1 203 ? -4.167 -14.949 11.185 1.00 74.69 203 PRO A O 1
ATOM 1540 N N . ASP A 1 204 ? -4.915 -16.943 10.429 1.00 77.06 204 ASP A N 1
ATOM 1541 C CA . ASP A 1 204 ? -3.610 -17.591 10.359 1.00 77.06 204 ASP A CA 1
ATOM 1542 C C . ASP A 1 204 ? -2.995 -17.490 8.956 1.00 77.06 204 ASP A C 1
ATOM 1544 O O . ASP A 1 204 ? -1.840 -17.864 8.750 1.00 77.06 204 ASP A O 1
ATOM 1548 N N . ALA A 1 205 ? -3.754 -16.979 7.979 1.00 78.19 205 ALA A N 1
ATOM 1549 C CA . ALA A 1 205 ? -3.245 -16.755 6.637 1.00 78.19 205 ALA A CA 1
ATOM 1550 C C . ALA A 1 205 ? -2.170 -15.665 6.641 1.00 78.19 205 ALA A C 1
ATOM 1552 O O . ALA A 1 205 ? -2.271 -14.641 7.320 1.00 78.19 205 ALA A O 1
ATOM 1553 N N . THR A 1 206 ? -1.136 -15.898 5.843 1.00 71.94 206 THR A N 1
ATOM 1554 C CA . THR A 1 206 ? -0.005 -14.994 5.695 1.00 71.94 206 THR A CA 1
ATOM 1555 C C . THR A 1 206 ? 0.072 -14.520 4.259 1.00 71.94 206 THR A C 1
ATOM 1557 O O . THR A 1 206 ? -0.225 -15.260 3.322 1.00 71.94 206 THR A O 1
ATOM 1560 N N . LEU A 1 207 ? 0.475 -13.266 4.099 1.00 77.69 207 LEU A N 1
ATOM 1561 C CA . LEU A 1 207 ? 0.830 -12.722 2.804 1.00 77.69 207 LEU A CA 1
ATOM 1562 C C . LEU A 1 207 ? 2.337 -12.512 2.789 1.00 77.69 207 LEU A C 1
ATOM 1564 O O . LEU A 1 207 ? 2.919 -12.020 3.760 1.00 77.69 207 LEU A O 1
ATOM 1568 N N . SER A 1 208 ? 2.959 -12.917 1.691 1.00 75.75 208 SER A N 1
ATOM 1569 C CA . SER A 1 208 ? 4.399 -12.816 1.508 1.00 75.75 208 SER A CA 1
ATOM 1570 C C . SER A 1 208 ? 4.724 -11.868 0.369 1.00 75.75 208 SER A C 1
ATOM 1572 O O . SER A 1 208 ? 4.061 -11.859 -0.668 1.00 75.75 208 SER A O 1
ATOM 1574 N N . ILE A 1 209 ? 5.779 -11.080 0.548 1.00 79.19 209 ILE A N 1
ATOM 1575 C CA . ILE A 1 209 ? 6.396 -10.368 -0.563 1.00 79.19 209 ILE A CA 1
ATOM 1576 C C . ILE A 1 209 ? 7.805 -10.890 -0.740 1.00 79.19 209 ILE A C 1
ATOM 1578 O O . ILE A 1 209 ? 8.596 -10.955 0.202 1.00 79.19 209 ILE A O 1
ATOM 1582 N N . ASP A 1 210 ? 8.094 -11.259 -1.981 1.00 70.62 210 ASP A N 1
ATOM 1583 C CA . ASP A 1 210 ? 9.451 -11.539 -2.402 1.00 70.62 210 ASP A CA 1
ATOM 1584 C C . ASP A 1 210 ? 10.105 -10.179 -2.635 1.00 70.62 210 ASP A C 1
ATOM 1586 O O . ASP A 1 210 ? 9.655 -9.407 -3.489 1.00 70.62 210 ASP A O 1
ATOM 1590 N N . LEU A 1 211 ? 11.139 -9.876 -1.857 1.00 64.38 211 LEU A N 1
ATOM 1591 C CA . LEU A 1 211 ? 12.082 -8.850 -2.262 1.00 64.38 211 LEU A CA 1
ATOM 1592 C C . LEU A 1 211 ? 13.136 -9.542 -3.128 1.00 64.38 211 LEU A C 1
ATOM 1594 O O . LEU A 1 211 ? 13.672 -10.574 -2.710 1.00 64.38 211 LEU A O 1
ATOM 1598 N N . PRO A 1 212 ? 13.417 -9.039 -4.340 1.00 59.28 212 PRO A N 1
ATOM 1599 C CA . PRO A 1 212 ? 14.552 -9.539 -5.096 1.00 59.28 212 PRO A CA 1
ATOM 1600 C C . PRO A 1 212 ? 15.825 -9.349 -4.263 1.00 59.28 212 PRO A C 1
ATOM 1602 O O . PRO A 1 212 ? 15.967 -8.345 -3.561 1.00 59.28 212 PRO A O 1
ATOM 1605 N N . GLU A 1 213 ? 16.742 -10.316 -4.327 1.00 51.88 213 GLU A N 1
ATOM 1606 C CA . GLU A 1 213 ? 18.036 -10.196 -3.651 1.00 51.88 213 GLU A CA 1
ATOM 1607 C C . GLU A 1 213 ? 18.720 -8.880 -4.057 1.00 51.88 213 GLU A C 1
ATOM 1609 O O . GLU A 1 213 ? 18.530 -8.371 -5.169 1.00 51.88 213 GLU A O 1
ATOM 1614 N N . ALA A 1 214 ? 19.455 -8.277 -3.119 1.00 49.09 214 ALA A N 1
ATOM 1615 C CA . ALA A 1 214 ? 20.292 -7.130 -3.440 1.00 49.09 214 ALA A CA 1
ATOM 1616 C C . ALA A 1 214 ? 21.289 -7.540 -4.539 1.00 49.09 214 ALA A C 1
ATOM 1618 O O . ALA A 1 214 ? 21.881 -8.613 -4.402 1.00 49.09 214 ALA A O 1
ATOM 1619 N N . PRO A 1 215 ? 21.425 -6.754 -5.625 1.00 45.38 215 PRO A N 1
ATOM 1620 C CA . PRO A 1 215 ? 22.466 -7.003 -6.615 1.00 45.38 215 PRO A CA 1
ATOM 1621 C C . PRO A 1 215 ? 23.866 -6.903 -5.997 1.00 45.38 215 PRO A C 1
ATOM 1623 O O . PRO A 1 215 ? 24.036 -6.126 -5.026 1.00 45.38 215 PRO A O 1
#

Foldseek 3Di:
DDDDPDDDFDKPWDPPCLVVQDFPDAWWKWKAAQQQATADTDPVNLVVCVVVVDHSVVVCVVRGRDRPCVVVPPCCVLCVLVLVLCQVVQDKQKAWFWDDAQFKTWIWMWIWGADPNSMIMIIIGTRDIATDHGDPLRVQPDFLPAAEWEAERGQRFIDQPNDGHHPVVSCVSVVHDPRGDHHYDYDHDPLQVVQSVVSSVDVPRTDIHRDGDHD

Secondary structure (DSSP, 8-state):
-PPPP-PPP-EE--HHHHHHPPPSSPPEEEEE-TTSBEEEE-HHHHHHHHHTT--HHHHHHHHTTSBHHHHSTTTHHHHHHHHHHHHHHT--EEEEEE--BTTEEEEEEEEEEE-GGG-EEEEEEEEEEEE-S--GGGS-PPPSSPPEEEEETTT--EEETTEEE-HHHHHHHTT--TT-PPEEEEE--HHHHHHHHHHHH-TT----EEPPPP-

Nearest PDB structures (foldseek):
  2pyp-assembly1_A  TM=6.206E-01  e=1.807E-04  Halorhodospira halophila
  8ao0-assembly1_A  TM=6.927E-01 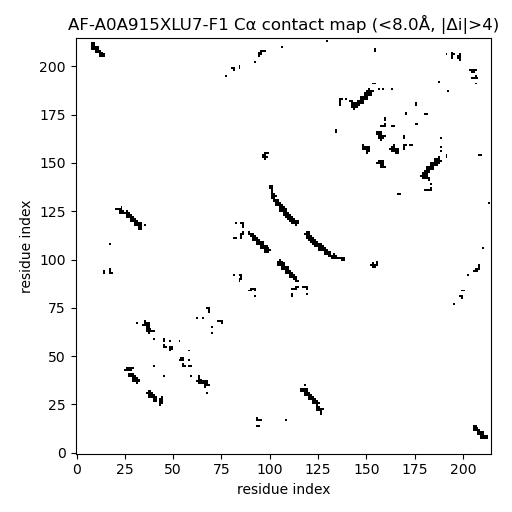 e=7.669E-04  synthetic construct
  6ceq-assembly3_C  TM=5.205E-01  e=2.558E-03  Vibrio cholerae
  4dkn-assembly1_B  TM=3.731E-01  e=3.519E+00  Branchiostoma floridae
  2g3o-assembly1_B  TM=3.053E-01  e=6.427E+00  Pontellina plumata

pLDDT: mean 83.51, std 16.55, range [27.8, 98.12]